Protein AF-A0A932WMZ3-F1 (afdb_monomer)

Secondary structure (DSSP, 8-state):
---------PPPPPP--S-----------GGG-B--HHHHT-EEESEEEEEE-SSEEEEEEEE-SSSSEEEEEEEEEETTTHHHHHHHHHHHHHHHHHHH-SPPPPPPP---TTSPPPPPPPHHHHHHTEE--GGGTT-EE-SEEEEEE-SSEEEEEEEE--SS--EEEEEEEEEGGGHHHHHHHHHHHHHHHHHHHHHHHHTPPPPPP---S-S------PPPPPP-

Radius of gyration: 30.98 Å; Cα contacts (8 Å, |Δi|>4): 300; chains: 1; bounding box: 92×54×105 Å

Foldseek 3Di:
DDDDDDDDDDPDDDDPDDDDPDDDDDDADPVFADEDPVQVVFEEAAAWDWDDDPFWIWIFGWDDPDPLIERPAIEIEGLVQLVVVLVQLVVQQVVLCVPQNHQAADDDPDDPPPDDDDDDDDVVVVCVSYDYDPVCPVGFYAHDWDWDDDNFWIWIQGWDQDPPHIHRRGIYIYTRNHSVVNSVNSVVVSVVVVVVVVVVVVPDDPDPDPDDPPPDDPDDDDDDDDDD

pLDDT: mean 82.06, std 17.98, range [38.34, 98.5]

Solvent-accessible surface area (backbone atoms only — not comparable to full-atom values): 14254 Å² total; per-residue (Å²): 137,90,82,90,80,83,90,80,80,80,83,79,74,82,79,90,84,77,81,88,78,86,83,79,91,81,89,79,61,76,91,69,37,44,67,46,78,89,35,65,78,44,41,72,27,58,48,60,50,78,46,82,58,96,63,35,30,41,39,36,26,25,33,67,92,52,87,74,24,29,52,68,45,36,36,36,29,44,58,85,39,50,63,56,49,53,52,54,50,51,55,49,50,52,53,45,29,75,77,73,41,73,69,56,70,70,75,74,79,76,69,65,89,87,61,77,84,74,76,81,76,58,68,67,66,57,48,76,58,39,48,69,55,77,92,44,73,84,40,36,59,27,71,45,72,48,78,50,71,61,91,62,31,35,38,39,38,29,22,30,79,42,89,98,60,29,30,39,56,41,32,40,35,34,38,30,50,36,51,64,59,43,48,54,50,50,52,52,54,52,52,56,50,53,54,51,52,53,55,61,63,71,66,60,74,84,75,78,74,82,78,74,89,83,82,79,86,86,79,89,78,84,89,79,84,82,84,134

Sequence (228 aa):
MNDEAPADSVPGSPRPGGGNTFHQEVQHSPATARVPDPVGRGVFSTHAIVMQGAHEFLIDFIQSLAPPRRVVSRIVLPNTVVPLFVGALEDNLRKYAQVYGPPPRLAPQQQVSGAPPAPPPPIAEVYEQLKLPDDMLGGNYANTVVISHSQAEFCFDFICNFYPRSVVTSRVYLAAPHVSEVFDSLQRCLEQYRQKLIQSRSALPPQPEPQNPHADENHNGPAVPGPE

Mean predicted aligned error: 12.96 Å

Nearest PDB structures (foldseek):
  1hjr-assembly2_D  TM=4.436E-01  e=2.815E-01  Escherichia coli
  6ey7-assembly3_C  TM=4.527E-01  e=3.545E+00  Human herpesvirus 5 strain AD169
  3t1o-assembly2_B  TM=3.306E-01  e=2.301E+00  Thermus thermophilus HB8

Structure (mmCIF, N/CA/C/O backbone):
data_AF-A0A932WMZ3-F1
#
_entry.id   AF-A0A932WMZ3-F1
#
loop_
_atom_site.group_PDB
_atom_site.id
_atom_site.type_symbol
_atom_site.label_atom_id
_atom_site.label_alt_id
_atom_site.label_comp_id
_atom_site.label_asym_id
_atom_site.label_entity_id
_atom_site.label_seq_id
_atom_site.pdbx_PDB_ins_code
_atom_site.Cartn_x
_atom_site.Cartn_y
_atom_site.Cartn_z
_atom_site.occupancy
_atom_site.B_iso_or_equiv
_atom_site.auth_seq_id
_atom_site.auth_comp_id
_atom_site.auth_asym_id
_atom_site.auth_atom_id
_atom_site.pdbx_PDB_model_num
ATOM 1 N N . MET A 1 1 ? 55.020 -0.551 -70.980 1.00 40.66 1 MET A N 1
ATOM 2 C CA . MET A 1 1 ? 55.248 0.524 -69.997 1.00 40.66 1 MET A CA 1
ATOM 3 C C . MET A 1 1 ? 53.962 0.714 -69.222 1.00 40.66 1 MET A C 1
ATOM 5 O O . MET A 1 1 ? 52.906 0.725 -69.842 1.00 40.66 1 MET A O 1
ATOM 9 N N . ASN A 1 2 ? 54.103 0.731 -67.902 1.00 38.34 2 ASN A N 1
ATOM 10 C CA . ASN A 1 2 ? 53.068 0.692 -66.873 1.00 38.34 2 ASN A CA 1
ATOM 11 C C . ASN A 1 2 ? 52.369 2.043 -66.671 1.00 38.34 2 ASN A C 1
ATOM 13 O O . ASN A 1 2 ? 52.908 3.061 -67.097 1.00 38.34 2 ASN A O 1
ATOM 17 N N . ASP A 1 3 ? 51.203 1.984 -66.017 1.00 41.16 3 ASP A N 1
ATOM 18 C CA . ASP A 1 3 ? 50.769 2.748 -64.821 1.00 41.16 3 ASP A CA 1
ATOM 19 C C . ASP A 1 3 ? 49.235 2.867 -64.884 1.00 41.16 3 ASP A C 1
ATOM 21 O O . ASP A 1 3 ? 48.686 3.583 -65.715 1.00 41.16 3 ASP A O 1
ATOM 25 N N . GLU A 1 4 ? 48.462 1.958 -64.282 1.00 43.69 4 GLU A N 1
ATOM 26 C CA . GLU A 1 4 ? 48.140 1.822 -62.847 1.00 43.69 4 GLU A CA 1
ATOM 27 C C . GLU A 1 4 ? 47.567 3.109 -62.222 1.00 43.69 4 GLU A C 1
ATOM 29 O O . GLU A 1 4 ? 48.267 4.081 -61.961 1.00 43.69 4 GLU A O 1
ATOM 34 N N . ALA A 1 5 ? 46.253 3.086 -61.982 1.00 46.38 5 ALA A N 1
ATOM 35 C CA . ALA A 1 5 ? 45.495 4.051 -61.190 1.00 46.38 5 ALA A CA 1
ATOM 36 C C . ALA A 1 5 ? 44.503 3.266 -60.302 1.00 46.38 5 ALA A C 1
ATOM 38 O O . ALA A 1 5 ? 44.124 2.146 -60.655 1.00 46.38 5 ALA A O 1
ATOM 39 N N . PRO A 1 6 ? 44.135 3.799 -59.127 1.00 46.53 6 PRO A N 1
ATOM 40 C CA . PRO A 1 6 ? 44.298 3.085 -57.866 1.00 46.53 6 PRO A CA 1
ATOM 41 C C . PRO A 1 6 ? 43.116 2.193 -57.485 1.00 46.53 6 PRO A C 1
ATOM 43 O O . PRO A 1 6 ? 41.960 2.447 -57.821 1.00 46.53 6 PRO A O 1
ATOM 46 N N . ALA A 1 7 ? 43.437 1.163 -56.704 1.00 49.50 7 ALA A N 1
ATOM 47 C CA . ALA A 1 7 ? 42.488 0.445 -55.874 1.00 49.50 7 ALA A CA 1
ATOM 48 C C . ALA A 1 7 ? 41.932 1.378 -54.792 1.00 49.50 7 ALA A C 1
ATOM 50 O O . ALA A 1 7 ? 42.719 1.978 -54.072 1.00 49.50 7 ALA A O 1
ATOM 51 N N . ASP A 1 8 ? 40.606 1.435 -54.628 1.00 43.00 8 ASP A N 1
ATOM 52 C CA . ASP A 1 8 ? 40.028 1.777 -53.331 1.00 43.00 8 ASP A CA 1
ATOM 53 C C . ASP A 1 8 ? 38.606 1.232 -53.127 1.00 43.00 8 ASP A C 1
ATOM 55 O O . ASP A 1 8 ? 37.650 1.553 -53.830 1.00 43.00 8 ASP A O 1
ATOM 59 N N . SER A 1 9 ? 38.498 0.441 -52.058 1.00 40.56 9 SER A N 1
ATOM 60 C CA . SER A 1 9 ? 37.312 0.133 -51.250 1.00 40.56 9 SER A CA 1
ATOM 61 C C . SER A 1 9 ? 36.132 -0.621 -51.889 1.00 40.56 9 SER A C 1
ATOM 63 O O . SER A 1 9 ? 35.139 -0.066 -52.350 1.00 40.56 9 SER A O 1
ATOM 65 N N . VAL A 1 10 ? 36.181 -1.948 -51.751 1.00 51.72 10 VAL A N 1
ATOM 66 C CA . VAL A 1 10 ? 34.989 -2.809 -51.699 1.00 51.72 10 VAL A CA 1
ATOM 67 C C . VAL A 1 10 ? 34.101 -2.346 -50.527 1.00 51.72 10 VAL A C 1
ATOM 69 O O . VAL A 1 10 ? 34.620 -2.218 -49.413 1.00 51.72 10 VAL A O 1
ATOM 72 N N . PRO A 1 11 ? 32.785 -2.118 -50.710 1.00 43.81 11 PRO A N 1
ATOM 73 C CA . PRO A 1 11 ? 31.892 -1.822 -49.597 1.00 43.81 11 PRO A CA 1
ATOM 74 C C . PRO A 1 11 ? 31.842 -3.047 -48.682 1.00 43.81 11 PRO A C 1
ATOM 76 O O . PRO A 1 11 ? 31.476 -4.144 -49.104 1.00 43.81 11 PRO A O 1
ATOM 79 N N . GLY A 1 12 ? 32.282 -2.861 -47.438 1.00 40.81 12 GLY A N 1
ATOM 80 C CA . GLY A 1 12 ? 32.417 -3.926 -46.456 1.00 40.81 12 GLY A CA 1
ATOM 81 C C . GLY A 1 12 ? 31.122 -4.715 -46.288 1.00 40.81 12 GLY A C 1
ATOM 82 O O . GLY A 1 12 ? 30.101 -4.183 -45.856 1.00 40.81 12 GLY A O 1
ATOM 83 N N . SER A 1 13 ? 31.185 -6.005 -46.601 1.00 48.91 13 SER A N 1
ATOM 84 C CA . SER A 1 13 ? 30.168 -6.981 -46.230 1.00 48.91 13 SER A CA 1
ATOM 85 C C . SER A 1 13 ? 29.954 -6.946 -44.708 1.00 48.91 13 SER A C 1
ATOM 87 O O . SER A 1 13 ? 30.941 -6.981 -43.962 1.00 48.91 13 SER A O 1
ATOM 89 N N . PRO A 1 14 ? 28.707 -6.905 -44.206 1.00 46.19 14 PRO A N 1
ATOM 90 C CA . PRO A 1 14 ? 28.455 -6.972 -42.774 1.00 46.19 14 PRO A CA 1
ATOM 91 C C . PRO A 1 14 ? 28.916 -8.334 -42.243 1.00 46.19 14 PRO A C 1
ATOM 93 O O . PRO A 1 14 ? 28.521 -9.386 -42.746 1.00 46.19 14 PRO A O 1
ATOM 96 N N . ARG A 1 15 ? 29.791 -8.313 -41.232 1.00 52.16 15 ARG A N 1
ATOM 97 C CA . ARG A 1 15 ? 30.255 -9.522 -40.541 1.00 52.16 15 ARG A CA 1
ATOM 98 C C . ARG A 1 15 ? 29.068 -10.171 -39.808 1.00 52.16 15 ARG A C 1
ATOM 100 O O . ARG A 1 15 ? 28.430 -9.486 -39.010 1.00 52.16 15 ARG A O 1
ATOM 107 N N . PRO A 1 16 ? 28.777 -11.467 -40.007 1.00 53.34 16 PRO A N 1
ATOM 108 C CA . PRO A 1 16 ? 27.768 -12.164 -39.223 1.00 53.34 16 PRO A CA 1
ATOM 109 C C . PRO A 1 16 ? 28.408 -12.671 -37.923 1.00 53.34 16 PRO A C 1
ATOM 111 O O . PRO A 1 16 ? 29.209 -13.602 -37.944 1.00 53.34 16 PRO A O 1
ATOM 114 N N . GLY A 1 17 ? 28.085 -12.049 -36.785 1.00 48.41 17 GLY A N 1
ATOM 115 C CA . GLY A 1 17 ? 28.505 -12.553 -35.473 1.00 48.41 17 GLY A CA 1
ATOM 116 C C . GLY A 1 17 ? 28.405 -11.532 -34.340 1.00 48.41 17 GLY A C 1
ATOM 117 O O . GLY A 1 17 ? 29.327 -10.754 -34.129 1.00 48.41 17 GLY A O 1
ATOM 118 N N . GLY A 1 18 ? 27.303 -11.581 -33.588 1.00 45.72 18 GLY A N 1
ATOM 119 C CA . GLY A 1 18 ? 27.112 -10.857 -32.326 1.00 45.72 18 GLY A CA 1
ATOM 120 C C . GLY A 1 18 ? 25.638 -10.523 -32.115 1.00 45.72 18 GLY A C 1
ATOM 121 O O . GLY A 1 18 ? 25.150 -9.575 -32.711 1.00 45.72 18 GLY A O 1
ATOM 122 N N . GLY A 1 19 ? 24.918 -11.356 -31.357 1.00 49.78 19 GLY A N 1
ATOM 123 C CA . GLY A 1 19 ? 23.453 -11.375 -31.282 1.00 49.78 19 GLY A CA 1
ATOM 124 C C . GLY A 1 19 ? 22.786 -10.014 -31.067 1.00 49.78 19 GLY A C 1
ATOM 125 O O . GLY A 1 19 ? 23.259 -9.180 -30.300 1.00 49.78 19 GLY A O 1
ATOM 126 N N . ASN A 1 20 ? 21.652 -9.818 -31.740 1.00 57.56 20 ASN A N 1
ATOM 127 C CA . ASN A 1 20 ? 20.831 -8.619 -31.619 1.00 57.56 20 ASN A CA 1
ATOM 128 C C . ASN A 1 20 ? 20.221 -8.551 -30.210 1.00 57.56 20 ASN A C 1
ATOM 130 O O . ASN A 1 20 ? 19.139 -9.082 -29.963 1.00 57.56 20 ASN A O 1
ATOM 134 N N . THR A 1 21 ? 20.913 -7.913 -29.270 1.00 58.78 21 THR A N 1
ATOM 135 C CA . THR A 1 21 ? 20.315 -7.510 -27.995 1.00 58.78 21 THR A CA 1
ATOM 136 C C . THR A 1 21 ? 19.365 -6.347 -28.275 1.00 58.78 21 THR A C 1
ATOM 138 O O . THR A 1 21 ? 19.798 -5.258 -28.647 1.00 58.78 21 THR A O 1
ATOM 141 N N . PHE A 1 22 ? 18.060 -6.578 -28.136 1.00 69.75 22 PHE A N 1
ATOM 142 C CA . PHE A 1 22 ? 17.036 -5.551 -28.321 1.00 69.75 22 PHE A CA 1
ATOM 143 C C . PHE A 1 22 ? 16.863 -4.757 -27.021 1.00 69.75 22 PHE A C 1
ATOM 145 O O . PHE A 1 22 ? 16.482 -5.321 -25.998 1.00 69.75 22 PHE A O 1
ATOM 152 N N . HIS A 1 23 ? 17.138 -3.452 -27.056 1.00 67.88 23 HIS A N 1
ATOM 153 C CA . HIS A 1 23 ? 16.896 -2.532 -25.943 1.00 67.88 23 HIS A CA 1
ATOM 154 C C . HIS A 1 23 ? 15.917 -1.442 -26.395 1.00 67.88 23 HIS A C 1
ATOM 156 O O . HIS A 1 23 ? 16.237 -0.652 -27.282 1.00 67.88 23 HIS A O 1
ATOM 162 N N . GLN A 1 24 ? 14.724 -1.406 -25.799 1.00 74.00 24 GLN A N 1
ATOM 163 C CA . GLN A 1 24 ? 13.704 -0.390 -26.057 1.00 74.00 24 GLN A CA 1
ATOM 164 C C . GLN A 1 24 ? 13.051 0.024 -24.739 1.00 74.00 24 GLN A C 1
ATOM 166 O O . GLN A 1 24 ? 12.599 -0.824 -23.971 1.00 74.00 24 GLN A O 1
ATOM 171 N N . GLU A 1 25 ? 12.980 1.329 -24.491 1.00 69.62 25 GLU A N 1
ATOM 172 C CA . GLU A 1 25 ? 12.246 1.877 -23.355 1.00 69.62 25 GLU A CA 1
ATOM 173 C C . GLU A 1 25 ? 10.750 1.917 -23.688 1.00 69.62 25 GLU A C 1
ATOM 175 O O . GLU A 1 25 ? 10.346 2.476 -24.711 1.00 69.62 25 GLU A O 1
ATOM 180 N N . VAL A 1 26 ? 9.922 1.299 -22.842 1.00 71.31 26 VAL A N 1
ATOM 181 C CA . VAL A 1 26 ? 8.467 1.277 -23.020 1.00 71.31 26 VAL A C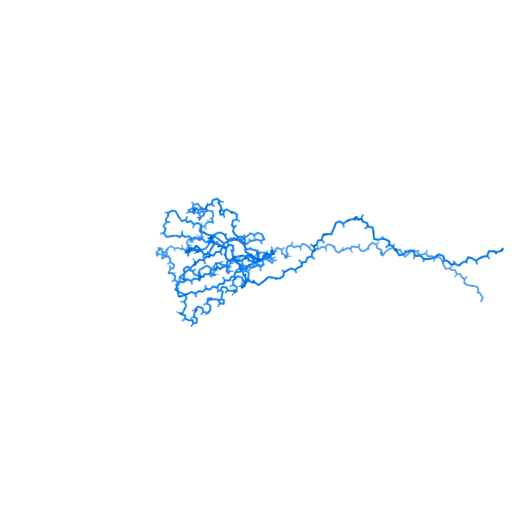A 1
ATOM 182 C C . VAL A 1 26 ? 7.797 2.019 -21.873 1.00 71.31 26 VAL A C 1
ATOM 184 O O . VAL A 1 26 ? 8.008 1.700 -20.705 1.00 71.31 26 VAL A O 1
ATOM 187 N N . GLN A 1 27 ? 6.953 2.992 -22.216 1.00 71.00 27 GLN A N 1
ATOM 188 C CA . GLN A 1 27 ? 6.127 3.722 -21.258 1.00 71.00 27 GLN A CA 1
ATOM 189 C C . GLN A 1 27 ? 4.715 3.127 -21.213 1.00 71.00 27 GLN A C 1
ATOM 191 O O . GLN A 1 27 ? 4.082 2.916 -22.249 1.00 71.00 27 GLN A O 1
ATOM 196 N N . HIS A 1 28 ? 4.202 2.885 -20.005 1.00 69.94 28 HIS A N 1
ATOM 197 C CA . HIS A 1 28 ? 2.847 2.385 -19.777 1.00 69.94 28 HIS A CA 1
ATOM 198 C C . HIS A 1 28 ? 2.036 3.356 -18.916 1.00 69.94 28 HIS A C 1
ATOM 200 O O . HIS A 1 28 ? 2.564 3.980 -17.997 1.00 69.94 28 HIS A O 1
ATOM 206 N N . SER A 1 29 ? 0.734 3.454 -19.197 1.00 77.00 29 SER A N 1
ATOM 207 C CA . SER A 1 29 ? -0.205 4.212 -18.369 1.00 77.00 29 SER A CA 1
ATOM 208 C C . SER A 1 29 ? -0.839 3.302 -17.313 1.00 77.00 29 SER A C 1
ATOM 210 O O . SER A 1 29 ? -1.368 2.248 -17.667 1.00 77.00 29 SER A O 1
ATOM 212 N N . PRO A 1 30 ? -0.876 3.696 -16.030 1.00 74.50 30 PRO A N 1
ATOM 213 C CA . PRO A 1 30 ? -1.539 2.907 -14.992 1.00 74.50 30 PRO A CA 1
ATOM 214 C C . PRO A 1 30 ? -3.059 2.808 -15.196 1.00 74.50 30 PRO A C 1
ATOM 216 O O . PRO A 1 30 ? -3.665 1.834 -14.763 1.00 74.50 30 PRO A O 1
ATOM 219 N N . ALA A 1 31 ? -3.681 3.761 -15.902 1.00 76.75 31 ALA A N 1
ATOM 220 C CA . ALA A 1 31 ? -5.119 3.738 -16.190 1.00 76.75 31 ALA A CA 1
ATOM 221 C C . ALA A 1 31 ? -5.542 2.568 -17.099 1.00 76.75 31 ALA A C 1
ATOM 223 O O . ALA A 1 31 ? -6.721 2.230 -17.162 1.00 76.75 31 ALA A O 1
ATOM 224 N N . THR A 1 32 ? -4.594 1.946 -17.806 1.00 80.56 32 THR A N 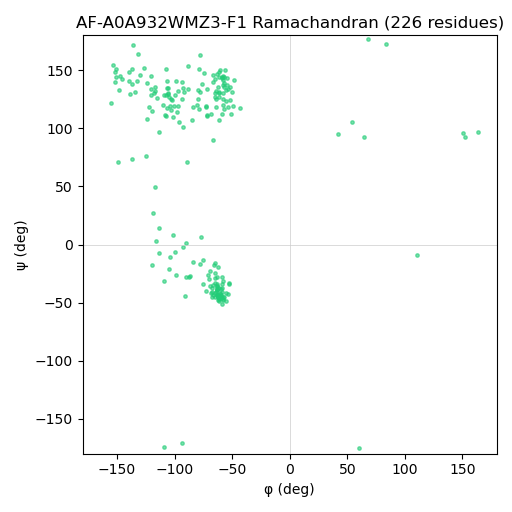1
ATOM 225 C CA . THR A 1 32 ? -4.845 0.792 -18.681 1.00 80.56 32 THR A CA 1
ATOM 226 C C . THR A 1 32 ? -4.452 -0.537 -18.036 1.00 80.56 32 THR A C 1
ATOM 228 O O . THR A 1 32 ? -4.470 -1.575 -18.707 1.00 80.56 32 THR A O 1
ATOM 231 N N . ALA A 1 33 ? -4.099 -0.529 -16.744 1.00 90.06 33 ALA A N 1
ATOM 232 C CA . ALA A 1 33 ? -3.693 -1.730 -16.034 1.00 90.06 33 ALA A CA 1
ATOM 233 C C . ALA A 1 33 ? -4.821 -2.769 -16.013 1.00 90.06 33 ALA A C 1
ATOM 235 O O . ALA A 1 33 ? -5.968 -2.484 -15.662 1.00 90.06 33 ALA A O 1
ATOM 236 N N . ARG A 1 34 ? -4.489 -4.008 -16.380 1.00 93.69 34 ARG A N 1
ATOM 237 C CA . ARG A 1 34 ? -5.432 -5.123 -16.295 1.00 93.69 34 ARG A CA 1
ATOM 238 C C . ARG A 1 34 ? -5.554 -5.571 -14.843 1.00 93.69 34 ARG A C 1
ATOM 240 O O . ARG A 1 34 ? -4.547 -5.743 -14.164 1.00 93.69 34 ARG A O 1
ATOM 247 N N . VAL A 1 35 ? -6.776 -5.854 -14.407 1.00 96.00 35 VAL A N 1
ATOM 248 C CA . VAL A 1 35 ? -7.044 -6.475 -13.106 1.00 96.00 35 VAL A CA 1
ATOM 249 C C . VAL A 1 35 ? -7.239 -7.981 -13.312 1.00 96.00 35 VAL A C 1
ATOM 251 O O . VAL A 1 35 ? -8.182 -8.365 -14.005 1.00 96.00 35 VAL A O 1
ATOM 254 N N . PRO A 1 36 ? -6.355 -8.852 -12.793 1.00 95.06 36 PRO A N 1
ATOM 255 C CA . PRO A 1 36 ? -6.574 -10.296 -12.819 1.00 95.06 36 PRO A CA 1
ATOM 256 C C . PRO A 1 36 ? -7.764 -10.700 -11.940 1.00 95.06 36 PRO A C 1
ATOM 258 O O . PRO A 1 36 ? -7.947 -10.134 -10.864 1.00 95.06 36 PRO A O 1
ATOM 261 N N . ASP A 1 37 ? -8.517 -11.726 -12.343 1.00 94.12 37 ASP A N 1
ATOM 262 C CA . ASP A 1 37 ? -9.711 -12.184 -11.614 1.00 94.12 37 ASP A CA 1
ATOM 263 C C . ASP A 1 37 ? -9.456 -12.484 -10.121 1.00 94.12 37 ASP A C 1
ATOM 265 O O . ASP A 1 37 ? -10.257 -12.032 -9.298 1.00 94.12 37 ASP A O 1
ATOM 269 N N . PRO A 1 38 ? -8.344 -13.147 -9.718 1.00 92.25 38 PRO A N 1
ATOM 270 C CA . PRO A 1 38 ? -8.059 -13.387 -8.299 1.00 92.25 38 PRO A CA 1
ATOM 271 C C . PRO A 1 38 ? -7.817 -12.101 -7.498 1.00 92.25 38 PRO A C 1
ATOM 273 O O . PRO A 1 38 ? -8.106 -12.054 -6.307 1.00 92.25 38 PRO A O 1
ATOM 276 N N . VAL A 1 39 ? -7.308 -11.054 -8.152 1.00 94.88 39 VAL A N 1
ATOM 277 C CA . VAL A 1 39 ? -6.999 -9.756 -7.532 1.00 94.88 39 VAL A CA 1
ATOM 278 C C . VAL A 1 39 ? -8.228 -8.848 -7.515 1.00 94.88 39 VAL A C 1
ATOM 280 O O . VAL A 1 39 ? -8.358 -8.006 -6.632 1.00 94.88 39 VAL A O 1
ATOM 283 N N . GLY A 1 40 ? -9.164 -9.028 -8.453 1.00 93.19 40 GLY A N 1
ATOM 284 C CA . GLY A 1 40 ? -10.302 -8.128 -8.650 1.00 93.19 40 GLY A CA 1
ATOM 285 C C . GLY A 1 40 ? -11.199 -7.947 -7.428 1.00 93.19 40 GLY A C 1
ATOM 286 O O . GLY A 1 40 ? -11.729 -6.853 -7.232 1.00 93.19 40 GLY A O 1
ATOM 287 N N . ARG A 1 41 ? -11.323 -8.981 -6.584 1.00 95.31 41 ARG A N 1
ATOM 288 C CA . ARG A 1 41 ? -12.061 -8.904 -5.310 1.00 95.31 41 ARG A CA 1
ATOM 289 C C . ARG A 1 41 ? -11.358 -8.053 -4.252 1.00 95.31 41 ARG A C 1
ATOM 291 O O . ARG A 1 41 ? -12.033 -7.527 -3.376 1.00 95.31 41 ARG A O 1
ATOM 298 N N . GLY A 1 42 ? -10.036 -7.936 -4.335 1.00 96.38 42 GLY A N 1
ATOM 299 C CA . GLY A 1 42 ? -9.192 -7.313 -3.326 1.00 96.38 42 GLY A CA 1
ATOM 300 C C . GLY A 1 42 ? -9.267 -7.974 -1.950 1.00 96.38 42 GLY A C 1
ATOM 301 O O . GLY A 1 42 ? -9.911 -9.007 -1.749 1.00 96.38 42 GLY A O 1
ATOM 302 N N . VAL A 1 43 ? -8.578 -7.359 -0.995 1.00 96.44 43 VAL A N 1
ATOM 303 C CA . VAL A 1 43 ? -8.557 -7.765 0.415 1.00 96.44 43 VAL A CA 1
ATOM 304 C C . VAL A 1 43 ? -8.844 -6.573 1.319 1.00 96.44 43 VAL A C 1
ATOM 306 O O . VAL A 1 43 ? -8.433 -5.454 1.023 1.00 96.44 43 VAL A O 1
ATOM 309 N N . PHE A 1 44 ? -9.529 -6.811 2.436 1.00 96.06 44 PHE A N 1
ATOM 310 C CA . PHE A 1 44 ? -9.802 -5.783 3.441 1.00 96.06 44 PHE A CA 1
ATOM 311 C C . PHE A 1 44 ? -8.730 -5.772 4.525 1.00 96.06 44 PHE A C 1
ATOM 313 O O . PHE A 1 44 ? -8.380 -6.816 5.076 1.00 96.06 44 PHE A O 1
ATOM 320 N N . SER A 1 45 ? -8.271 -4.578 4.876 1.00 95.75 45 SER A N 1
ATOM 321 C CA . SER A 1 45 ? -7.282 -4.323 5.914 1.00 95.75 45 SER A CA 1
ATOM 322 C C . SER A 1 45 ? -7.794 -3.303 6.925 1.00 95.75 45 SER A C 1
ATOM 324 O O . SER A 1 45 ? -8.585 -2.413 6.603 1.00 95.75 45 SER A O 1
ATOM 326 N N . THR A 1 46 ? -7.305 -3.415 8.156 1.00 91.50 46 THR A N 1
ATOM 327 C CA . THR A 1 46 ? -7.527 -2.427 9.216 1.00 91.50 46 THR A CA 1
ATOM 328 C C . THR A 1 46 ? -6.255 -1.655 9.538 1.00 91.50 46 THR A C 1
ATOM 330 O O . THR A 1 46 ? -6.341 -0.486 9.864 1.00 91.50 46 THR A O 1
ATOM 333 N N . HIS A 1 47 ? -5.070 -2.250 9.409 1.00 90.06 47 HIS A N 1
ATOM 334 C CA . HIS A 1 47 ? -3.806 -1.574 9.731 1.00 90.06 47 HIS A CA 1
ATOM 335 C C . HIS A 1 47 ? -2.755 -1.838 8.652 1.00 90.06 47 HIS A C 1
ATOM 337 O O . HIS A 1 47 ? -2.959 -2.669 7.763 1.00 90.06 47 HIS A O 1
ATOM 343 N N . ALA A 1 48 ? -1.622 -1.146 8.735 1.00 94.12 48 ALA A N 1
ATOM 344 C CA . ALA A 1 48 ? -0.443 -1.468 7.948 1.00 94.12 48 ALA A CA 1
ATOM 345 C C . ALA A 1 48 ? 0.825 -1.328 8.797 1.00 94.12 48 ALA A C 1
ATOM 347 O O . ALA A 1 48 ? 0.943 -0.386 9.581 1.00 94.12 48 ALA A O 1
ATOM 348 N N . ILE A 1 49 ? 1.776 -2.242 8.619 1.00 93.38 49 ILE A N 1
ATOM 349 C CA . ILE A 1 49 ? 3.140 -2.120 9.139 1.00 93.38 49 ILE A CA 1
ATOM 350 C C . ILE A 1 49 ? 4.044 -1.730 7.978 1.00 93.38 49 ILE A C 1
ATOM 352 O O . ILE A 1 49 ? 4.082 -2.417 6.959 1.00 93.38 49 ILE A O 1
ATOM 356 N N . VAL A 1 50 ? 4.786 -0.638 8.144 1.00 93.75 50 VAL A N 1
ATOM 357 C CA . VAL A 1 50 ? 5.742 -0.148 7.148 1.00 93.75 50 VAL A CA 1
ATOM 358 C C . VAL A 1 50 ? 7.153 -0.470 7.614 1.00 93.75 50 VAL A C 1
ATOM 360 O O . VAL A 1 50 ? 7.549 -0.108 8.722 1.00 93.75 50 VAL A O 1
ATOM 363 N N . MET A 1 51 ? 7.924 -1.129 6.757 1.00 91.25 51 MET A N 1
ATOM 364 C CA . MET A 1 51 ? 9.320 -1.467 7.011 1.00 91.25 51 MET A CA 1
ATOM 365 C C . MET A 1 51 ? 10.196 -0.917 5.900 1.00 91.25 51 MET A C 1
ATOM 367 O O . MET A 1 51 ? 9.859 -0.995 4.721 1.00 91.25 51 MET A O 1
ATOM 371 N N . GLN A 1 52 ? 11.344 -0.381 6.292 1.00 90.31 52 GLN A N 1
ATOM 372 C CA . GLN A 1 52 ? 12.320 0.194 5.381 1.00 90.31 52 GLN A CA 1
ATOM 373 C C . GLN A 1 52 ? 13.494 -0.775 5.204 1.00 90.31 52 GLN A C 1
ATOM 375 O O . GLN A 1 52 ? 14.199 -1.071 6.171 1.00 90.31 52 GLN A O 1
ATOM 380 N N . GLY A 1 53 ? 13.723 -1.234 3.976 1.00 88.38 53 GLY A N 1
ATOM 381 C CA . GLY A 1 53 ? 14.926 -1.954 3.564 1.00 88.38 53 GLY A CA 1
ATOM 382 C C . GLY A 1 53 ? 15.991 -1.029 2.963 1.00 88.38 53 GLY A C 1
ATOM 383 O O . GLY A 1 53 ? 15.894 0.202 3.016 1.00 88.38 53 GLY A O 1
ATOM 384 N N . ALA A 1 54 ? 17.036 -1.628 2.384 1.00 88.00 54 ALA A N 1
ATOM 385 C CA . ALA A 1 54 ? 18.098 -0.890 1.694 1.00 88.00 54 ALA A CA 1
ATOM 386 C C . ALA A 1 54 ? 17.630 -0.320 0.344 1.00 88.00 54 ALA A C 1
ATOM 388 O O . ALA A 1 54 ? 17.947 0.822 0.015 1.00 88.00 54 ALA A O 1
ATOM 389 N N . HIS A 1 55 ? 16.838 -1.089 -0.408 1.00 92.00 55 HIS A N 1
ATOM 390 C CA . HIS A 1 55 ? 16.374 -0.742 -1.761 1.00 92.00 55 HIS A CA 1
ATOM 391 C C . HIS A 1 55 ? 14.850 -0.658 -1.890 1.00 92.00 55 HIS A C 1
ATOM 393 O O . HIS A 1 55 ? 14.336 -0.049 -2.833 1.00 92.00 55 HIS A O 1
ATOM 399 N N . GLU A 1 56 ? 14.136 -1.245 -0.936 1.00 95.56 56 GLU A N 1
ATOM 400 C CA . GLU A 1 56 ? 12.699 -1.467 -1.006 1.00 95.56 56 GLU A CA 1
ATOM 401 C C . GLU A 1 56 ? 12.051 -1.185 0.348 1.00 95.56 56 GLU A C 1
ATOM 403 O O . GLU A 1 56 ? 12.643 -1.416 1.405 1.00 95.56 56 GLU A O 1
ATOM 408 N N . PHE A 1 57 ? 10.811 -0.716 0.308 1.00 96.31 57 PHE A N 1
ATOM 409 C CA . PHE A 1 57 ? 9.910 -0.677 1.445 1.00 96.31 57 PHE A CA 1
ATOM 410 C C . PHE A 1 57 ? 8.961 -1.863 1.368 1.00 96.31 57 PHE A C 1
ATOM 412 O O . PHE A 1 57 ? 8.449 -2.198 0.298 1.00 96.31 57 PHE A O 1
ATOM 419 N N . LEU A 1 58 ? 8.687 -2.444 2.528 1.00 96.88 58 LEU A N 1
ATOM 420 C CA . LEU A 1 58 ? 7.644 -3.439 2.698 1.00 96.88 58 LEU A CA 1
ATOM 421 C C . LEU A 1 58 ? 6.463 -2.800 3.419 1.00 96.88 58 LEU A C 1
ATOM 423 O O . LEU A 1 58 ? 6.646 -2.088 4.410 1.00 96.88 58 LEU A O 1
ATOM 427 N N . ILE A 1 59 ? 5.260 -3.058 2.920 1.00 97.50 59 ILE A N 1
ATOM 428 C CA . ILE A 1 59 ? 4.013 -2.639 3.556 1.00 97.50 59 ILE A CA 1
ATOM 429 C C . ILE A 1 59 ? 3.151 -3.874 3.766 1.00 97.50 59 ILE A C 1
ATOM 431 O O . ILE A 1 59 ? 2.587 -4.418 2.815 1.00 97.50 59 ILE A O 1
ATOM 435 N N . ASP A 1 60 ? 3.032 -4.284 5.021 1.00 97.00 60 ASP A N 1
ATOM 436 C CA . ASP A 1 60 ? 2.203 -5.410 5.427 1.00 97.00 60 ASP A CA 1
ATOM 437 C C . ASP A 1 60 ? 0.856 -4.887 5.907 1.00 97.00 60 ASP A C 1
ATOM 439 O O . ASP A 1 60 ? 0.738 -4.324 6.994 1.00 97.00 60 ASP A O 1
ATOM 443 N N . PHE A 1 61 ? -0.171 -5.069 5.085 1.00 97.19 61 PHE A N 1
ATOM 444 C CA . PHE A 1 61 ? -1.556 -4.792 5.432 1.00 97.19 61 PHE A CA 1
ATOM 445 C C . PHE A 1 61 ? -2.110 -5.915 6.303 1.00 97.19 61 PHE A C 1
ATOM 447 O O . PHE A 1 61 ? -1.977 -7.096 5.973 1.00 97.19 61 PHE A O 1
ATOM 454 N N . ILE A 1 62 ? -2.738 -5.544 7.415 1.00 94.94 62 ILE A N 1
ATOM 455 C CA . ILE A 1 62 ? -3.153 -6.463 8.473 1.00 94.94 62 ILE A CA 1
ATOM 456 C C . ILE A 1 62 ? -4.658 -6.392 8.675 1.00 94.94 62 ILE A C 1
ATOM 458 O O . ILE A 1 62 ? -5.232 -5.317 8.860 1.00 94.94 62 ILE A O 1
ATOM 462 N N . GLN A 1 63 ? -5.278 -7.563 8.765 1.00 92.50 63 GLN A N 1
ATOM 463 C CA . GLN A 1 63 ? -6.644 -7.709 9.242 1.00 92.50 63 GLN A CA 1
ATOM 464 C C . GLN A 1 63 ? -6.631 -8.097 10.725 1.00 92.50 63 GLN A C 1
ATOM 466 O O . GLN A 1 63 ? -6.097 -9.140 11.112 1.00 92.50 63 GLN A O 1
ATOM 471 N N . SER A 1 64 ? -7.221 -7.239 11.562 1.00 84.75 64 SER A N 1
ATOM 472 C CA . SER A 1 64 ? -7.171 -7.357 13.029 1.00 84.75 64 SER A CA 1
ATOM 473 C C . SER A 1 64 ? -8.515 -7.664 13.702 1.00 84.75 64 SER A C 1
ATOM 475 O O . SER A 1 64 ? -8.627 -7.488 14.912 1.00 84.75 64 SER A O 1
ATOM 477 N N . LEU A 1 65 ? -9.536 -8.083 12.943 1.00 79.69 65 LEU A N 1
ATOM 478 C CA . LEU A 1 65 ? -10.897 -8.305 13.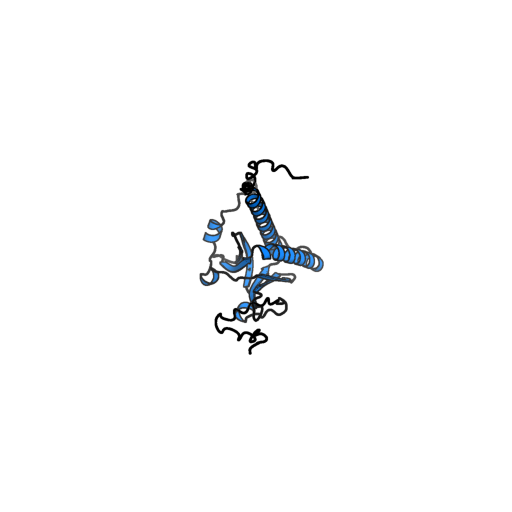461 1.00 79.69 65 LEU A CA 1
ATOM 479 C C . LEU A 1 65 ? -10.974 -9.421 14.516 1.00 79.69 65 LEU A C 1
ATOM 481 O O . LEU A 1 65 ? -11.749 -9.308 15.459 1.00 79.69 65 LEU A O 1
ATOM 485 N N . ALA A 1 66 ? -10.172 -10.479 14.371 1.00 77.56 66 ALA A N 1
ATOM 486 C CA . ALA A 1 66 ? -10.092 -11.574 15.332 1.00 77.56 66 ALA A CA 1
ATOM 487 C C . ALA A 1 66 ? -8.668 -12.158 15.376 1.00 77.56 66 ALA A C 1
ATOM 489 O O . ALA A 1 66 ? -8.008 -12.217 14.335 1.00 77.56 66 ALA A O 1
ATOM 490 N N . PRO A 1 67 ? -8.177 -12.602 16.548 1.00 79.25 67 PRO A N 1
ATOM 491 C CA . PRO A 1 67 ? -6.957 -13.397 16.631 1.00 79.25 67 PRO A CA 1
ATOM 492 C C . PRO A 1 67 ? -7.098 -14.760 15.914 1.00 79.25 67 PRO A C 1
ATOM 494 O O . PRO A 1 67 ? -8.174 -15.357 15.962 1.00 79.25 67 PRO A O 1
ATOM 497 N N . PRO A 1 68 ? -6.024 -15.295 15.301 1.00 82.19 68 PRO A N 1
ATOM 498 C CA . PRO A 1 68 ? -4.742 -14.632 15.095 1.00 82.19 68 PRO A CA 1
ATOM 499 C C . PRO A 1 68 ? -4.870 -13.536 14.032 1.00 82.19 68 PRO A C 1
ATOM 501 O O . PRO A 1 68 ? -5.427 -13.755 12.954 1.00 82.19 68 PRO A O 1
ATOM 504 N N . ARG A 1 69 ? -4.308 -12.362 14.335 1.00 90.25 69 ARG A N 1
ATOM 505 C CA . ARG A 1 69 ? -4.183 -11.272 13.364 1.00 90.25 69 ARG A CA 1
ATOM 506 C C . ARG A 1 69 ? -3.369 -11.780 12.176 1.00 90.25 69 ARG A C 1
ATOM 508 O O . ARG A 1 69 ? -2.451 -12.581 12.354 1.00 90.25 69 ARG A O 1
ATOM 515 N N . ARG A 1 70 ? -3.704 -11.347 10.965 1.00 92.94 70 ARG A N 1
ATOM 516 C CA . ARG A 1 70 ? -3.094 -11.887 9.745 1.00 92.94 70 ARG A CA 1
ATOM 517 C C . ARG A 1 70 ? -2.655 -10.778 8.805 1.00 92.94 70 ARG A C 1
ATOM 519 O O . ARG A 1 70 ? -3.396 -9.815 8.612 1.00 92.94 70 ARG A O 1
ATOM 526 N N . VAL A 1 71 ? -1.500 -10.972 8.173 1.00 95.56 71 VAL A N 1
ATOM 527 C CA . VAL A 1 71 ? -1.093 -10.191 7.000 1.00 95.56 71 VAL A CA 1
ATOM 528 C C 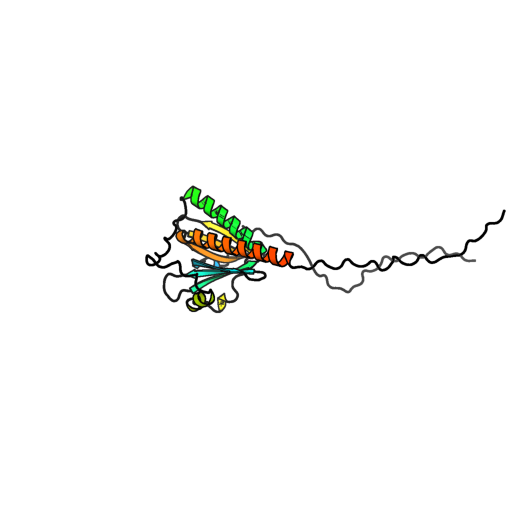. VAL A 1 71 ? -1.933 -10.639 5.803 1.00 95.56 71 VAL A C 1
ATOM 530 O O . VAL A 1 71 ? -1.919 -11.814 5.442 1.00 95.56 71 VAL A O 1
ATOM 533 N N . VAL A 1 72 ? -2.704 -9.717 5.226 1.00 96.06 72 VAL A N 1
ATOM 534 C CA . VAL A 1 72 ? -3.636 -9.976 4.109 1.00 96.06 72 VAL A CA 1
ATOM 535 C C . VAL A 1 72 ? -3.127 -9.461 2.768 1.00 96.06 72 VAL A C 1
ATOM 537 O O . VAL A 1 72 ? -3.540 -9.962 1.729 1.00 96.06 72 VAL A O 1
ATOM 540 N N . SER A 1 73 ? -2.189 -8.513 2.780 1.00 97.62 73 SER A N 1
ATOM 541 C CA . SER A 1 73 ? -1.380 -8.160 1.613 1.00 97.62 73 SER A CA 1
ATOM 542 C C . SER A 1 73 ? -0.001 -7.706 2.074 1.00 97.62 73 SER A C 1
ATOM 544 O O . SER A 1 73 ? 0.085 -6.869 2.967 1.00 97.62 73 SER A O 1
ATOM 546 N N . ARG A 1 74 ? 1.065 -8.205 1.449 1.00 97.69 74 ARG A N 1
ATOM 547 C CA . ARG A 1 74 ? 2.423 -7.665 1.601 1.00 97.69 74 ARG A CA 1
ATOM 548 C C . ARG A 1 74 ? 2.805 -6.989 0.299 1.00 97.69 74 ARG A C 1
ATOM 550 O O . ARG A 1 74 ? 2.814 -7.644 -0.737 1.00 97.69 74 ARG A O 1
ATOM 557 N N . ILE A 1 75 ? 3.104 -5.700 0.338 1.00 98.25 75 ILE A N 1
ATOM 558 C CA . ILE A 1 75 ? 3.513 -4.930 -0.839 1.00 98.25 75 ILE A CA 1
ATOM 559 C C . ILE A 1 75 ? 5.005 -4.642 -0.762 1.00 98.25 75 ILE A C 1
ATOM 561 O O . ILE A 1 75 ? 5.490 -4.208 0.280 1.00 98.25 75 ILE A O 1
ATOM 565 N N . VAL A 1 76 ? 5.705 -4.837 -1.877 1.00 98.31 76 VAL A N 1
ATOM 566 C CA . VAL A 1 76 ? 7.110 -4.455 -2.057 1.00 98.31 76 VAL A CA 1
ATOM 567 C C . VAL A 1 76 ? 7.162 -3.235 -2.972 1.00 98.31 76 VAL A C 1
ATOM 569 O O . VAL A 1 76 ? 6.739 -3.307 -4.128 1.00 98.31 76 VAL A O 1
ATOM 572 N N . LEU A 1 77 ? 7.659 -2.110 -2.458 1.00 97.94 77 LEU A N 1
ATOM 573 C CA . LEU A 1 77 ? 7.796 -0.856 -3.201 1.00 97.94 77 LEU A CA 1
ATOM 574 C C . LEU A 1 77 ? 9.270 -0.461 -3.317 1.00 97.94 77 LEU A C 1
ATOM 576 O O . LEU A 1 77 ? 9.947 -0.388 -2.294 1.00 97.94 77 LEU A O 1
ATOM 580 N N . PRO A 1 78 ? 9.778 -0.096 -4.504 1.00 97.25 78 PRO A N 1
ATOM 581 C CA . PRO A 1 78 ? 11.085 0.542 -4.613 1.00 97.25 78 PRO A CA 1
ATOM 582 C C . PRO A 1 78 ? 11.149 1.834 -3.793 1.00 97.25 78 PRO A C 1
ATOM 584 O O . PRO A 1 78 ? 10.187 2.607 -3.771 1.00 97.25 78 PRO A O 1
ATOM 587 N N . ASN A 1 79 ? 12.308 2.137 -3.202 1.00 95.31 79 ASN A N 1
ATOM 588 C CA . ASN A 1 79 ? 12.511 3.375 -2.434 1.00 95.31 79 ASN A CA 1
ATOM 589 C C . ASN A 1 79 ? 12.126 4.647 -3.211 1.00 95.31 79 ASN A C 1
ATOM 591 O O . ASN A 1 79 ? 11.643 5.615 -2.629 1.00 95.31 79 ASN A O 1
ATOM 595 N N . THR A 1 80 ? 12.326 4.646 -4.531 1.00 95.06 80 THR A N 1
ATOM 596 C CA . THR A 1 80 ? 11.990 5.766 -5.424 1.00 95.06 80 THR A CA 1
ATOM 597 C C . THR A 1 80 ? 10.485 5.985 -5.583 1.00 95.06 80 THR A C 1
ATOM 599 O O . THR A 1 80 ? 10.063 7.093 -5.903 1.00 95.06 80 THR A O 1
ATOM 602 N N . VAL A 1 81 ? 9.667 4.962 -5.329 1.00 96.31 81 VAL A N 1
ATOM 603 C CA . VAL A 1 81 ? 8.207 4.993 -5.499 1.00 96.31 81 VAL A CA 1
ATOM 604 C C . VAL A 1 81 ? 7.506 5.461 -4.224 1.00 96.31 81 VAL A C 1
ATOM 606 O O . VAL A 1 81 ? 6.448 6.082 -4.293 1.00 96.31 81 VAL A O 1
ATOM 609 N N . VAL A 1 82 ? 8.101 5.235 -3.051 1.00 96.62 82 VAL A N 1
ATOM 610 C CA . VAL A 1 82 ? 7.496 5.582 -1.752 1.00 96.62 82 VAL A CA 1
ATOM 611 C C . VAL A 1 82 ? 7.134 7.070 -1.624 1.00 96.62 82 VAL A C 1
ATOM 613 O O . VAL A 1 82 ? 6.009 7.348 -1.210 1.00 96.62 82 VAL A O 1
ATOM 616 N N . PRO A 1 83 ? 7.981 8.047 -2.017 1.00 96.75 83 PRO A N 1
ATOM 617 C CA . PRO A 1 83 ? 7.589 9.458 -2.000 1.00 96.75 83 PRO A CA 1
ATOM 618 C C . PRO A 1 83 ? 6.361 9.756 -2.866 1.00 96.75 83 PRO A C 1
ATOM 620 O O . PRO A 1 83 ? 5.519 10.560 -2.473 1.00 96.75 83 PRO A O 1
ATOM 623 N N . LEU A 1 84 ? 6.248 9.095 -4.024 1.00 96.44 84 LEU A N 1
ATOM 624 C CA . LEU A 1 84 ? 5.111 9.253 -4.932 1.00 96.44 84 LEU A CA 1
ATOM 625 C C . LEU A 1 84 ? 3.838 8.687 -4.306 1.00 96.44 84 LEU A C 1
ATOM 627 O O . LEU A 1 84 ? 2.785 9.315 -4.384 1.00 96.44 84 LEU A O 1
ATOM 631 N N . PHE A 1 85 ? 3.941 7.534 -3.640 1.00 97.38 85 PHE A N 1
ATOM 632 C CA . PHE A 1 85 ? 2.820 6.963 -2.904 1.00 97.38 85 PHE A CA 1
ATOM 633 C C . PHE A 1 85 ? 2.358 7.890 -1.773 1.00 97.38 85 PHE A C 1
ATOM 635 O O . PHE A 1 85 ? 1.168 8.189 -1.685 1.00 97.38 85 PHE A O 1
ATOM 642 N N . VAL A 1 86 ? 3.281 8.390 -0.946 1.00 98.00 86 VAL A N 1
ATOM 643 C CA . VAL A 1 86 ? 2.948 9.308 0.155 1.00 98.00 86 VAL A CA 1
ATOM 644 C C . VAL A 1 86 ? 2.247 10.561 -0.371 1.00 98.00 86 VAL A C 1
ATOM 646 O O . VAL A 1 86 ? 1.185 10.906 0.141 1.00 98.00 86 VAL A O 1
ATOM 649 N N . GLY A 1 87 ? 2.772 11.186 -1.430 1.00 98.12 87 GLY A N 1
ATOM 650 C CA . GLY A 1 87 ? 2.136 12.356 -2.047 1.00 98.12 87 GLY A CA 1
ATOM 651 C C . GLY A 1 87 ? 0.749 12.049 -2.621 1.00 98.12 87 GLY A C 1
ATOM 652 O O . GLY A 1 87 ? -0.204 12.787 -2.381 1.00 98.12 87 GLY A O 1
ATOM 653 N N . ALA A 1 88 ? 0.592 10.914 -3.309 1.00 97.62 88 ALA A N 1
ATOM 654 C CA . ALA A 1 88 ? -0.706 10.494 -3.833 1.00 97.62 88 ALA A CA 1
ATOM 655 C C . ALA A 1 88 ? -1.732 10.239 -2.715 1.00 97.62 88 ALA A C 1
ATOM 657 O O . ALA A 1 88 ? -2.910 10.573 -2.873 1.00 97.62 88 ALA A O 1
ATOM 658 N N . LEU A 1 89 ? -1.308 9.650 -1.593 1.00 98.12 89 LEU A N 1
ATOM 659 C CA . LEU A 1 89 ? -2.169 9.418 -0.435 1.00 98.12 89 LEU A CA 1
ATOM 660 C C . LEU A 1 89 ? -2.551 10.736 0.247 1.00 98.12 89 LEU A C 1
ATOM 662 O O . LEU A 1 89 ? -3.724 10.924 0.562 1.00 98.12 89 LEU A O 1
ATOM 666 N N . GLU A 1 90 ? -1.612 11.670 0.400 1.00 98.25 90 GLU A N 1
ATOM 667 C CA . GLU A 1 90 ? -1.877 13.013 0.931 1.00 98.25 90 GLU A CA 1
ATOM 668 C C . GLU A 1 90 ? -2.934 13.755 0.098 1.00 98.25 90 GLU A C 1
ATOM 670 O O . GLU A 1 90 ? -3.919 14.272 0.634 1.00 98.25 90 GLU A O 1
ATOM 675 N N . ASP A 1 91 ? -2.783 13.754 -1.227 1.00 98.31 91 ASP A N 1
ATOM 676 C CA . ASP A 1 91 ? -3.741 14.392 -2.129 1.00 98.31 91 ASP A CA 1
ATOM 677 C C . ASP A 1 91 ? -5.123 13.734 -2.063 1.00 98.31 91 ASP A C 1
ATOM 679 O O . ASP A 1 91 ? -6.149 14.420 -2.107 1.00 98.31 91 ASP A O 1
ATOM 683 N N . ASN A 1 92 ? -5.175 12.406 -1.938 1.00 98.19 92 ASN A N 1
ATOM 684 C CA . ASN A 1 92 ? -6.435 11.684 -1.774 1.00 98.19 92 ASN A CA 1
ATOM 685 C C . ASN A 1 92 ? -7.089 11.953 -0.417 1.00 98.19 92 ASN A C 1
ATOM 687 O O . ASN A 1 92 ? -8.310 12.078 -0.364 1.00 98.19 92 ASN A O 1
ATOM 691 N N . LEU A 1 93 ? -6.309 12.117 0.652 1.00 97.94 93 LEU A N 1
ATOM 692 C CA . LEU A 1 93 ? -6.821 12.528 1.959 1.00 97.94 93 LEU A CA 1
ATOM 693 C C . LEU A 1 93 ? -7.409 13.935 1.919 1.00 97.94 93 LEU A C 1
ATOM 695 O O . LEU A 1 93 ? -8.482 14.168 2.477 1.00 97.94 93 LEU A O 1
ATOM 699 N N . ARG A 1 94 ? -6.754 14.864 1.215 1.00 98.06 94 ARG A N 1
ATOM 700 C CA . ARG A 1 94 ? -7.275 16.221 1.009 1.00 98.06 94 ARG A CA 1
ATOM 701 C C . ARG A 1 94 ? -8.607 16.194 0.257 1.00 98.06 94 ARG A C 1
ATOM 703 O O . ARG A 1 94 ? -9.555 16.848 0.686 1.00 98.06 94 ARG A O 1
ATOM 710 N N . LYS A 1 95 ? -8.694 15.420 -0.829 1.00 98.12 95 LYS A N 1
ATOM 711 C CA . LYS A 1 95 ? -9.931 15.244 -1.614 1.00 98.12 95 LYS A CA 1
ATOM 712 C C . LYS A 1 95 ? -11.046 14.609 -0.784 1.00 98.12 95 LYS A C 1
ATOM 714 O O . LYS A 1 95 ? -12.157 15.127 -0.777 1.00 98.12 95 LYS A O 1
ATOM 719 N N . TYR A 1 96 ? -10.735 13.556 -0.029 1.00 98.06 96 TYR A N 1
ATOM 720 C CA . TYR A 1 96 ? -11.676 12.942 0.904 1.00 98.06 96 TYR A CA 1
ATOM 721 C C . TYR A 1 96 ? -12.213 13.986 1.889 1.00 98.06 96 TYR A C 1
ATOM 723 O O . TYR A 1 96 ? -13.424 14.119 2.045 1.00 98.06 96 TYR A O 1
ATOM 731 N N . ALA A 1 97 ? -11.323 14.775 2.502 1.00 97.38 97 ALA A N 1
ATOM 732 C CA . ALA A 1 97 ? -11.699 15.770 3.500 1.00 97.38 97 ALA A CA 1
ATOM 733 C C . ALA A 1 97 ? -12.604 16.878 2.948 1.00 97.38 97 ALA A C 1
ATOM 735 O O . ALA A 1 97 ? -13.490 17.354 3.655 1.00 97.38 97 ALA A O 1
ATOM 736 N N . GLN A 1 98 ? -12.414 17.261 1.685 1.00 97.94 98 GLN A N 1
ATOM 737 C CA . GLN A 1 98 ? -13.272 18.231 0.999 1.00 97.94 98 GLN A CA 1
ATOM 738 C C . GLN A 1 98 ? -14.696 17.709 0.774 1.00 97.94 98 GLN A C 1
ATOM 740 O O . GLN A 1 98 ? -15.638 18.495 0.821 1.00 97.94 98 GLN A O 1
ATOM 745 N N . VAL A 1 99 ? -14.854 16.406 0.521 1.00 97.69 99 VAL A N 1
ATOM 746 C CA . VAL A 1 99 ? -16.153 15.800 0.186 1.00 97.69 99 VAL A CA 1
ATOM 747 C C . VAL A 1 99 ? -16.893 15.307 1.432 1.00 97.69 99 VAL A C 1
ATOM 749 O O . VAL A 1 99 ? -18.093 15.533 1.561 1.00 97.69 99 VAL A O 1
ATOM 752 N N . TYR A 1 100 ? -16.192 14.641 2.351 1.00 97.12 100 TYR A N 1
ATOM 753 C CA . TYR A 1 100 ? -16.791 13.925 3.485 1.00 97.12 100 TYR A CA 1
ATOM 754 C C . TYR A 1 100 ? -16.454 14.533 4.854 1.00 97.12 100 TYR A C 1
ATOM 756 O O . TYR A 1 100 ? -16.995 14.089 5.867 1.00 97.12 100 TYR A O 1
ATOM 764 N N . GLY A 1 101 ? -15.565 15.529 4.907 1.00 95.69 101 GLY A N 1
ATOM 765 C CA . GLY A 1 101 ? -14.923 15.971 6.146 1.00 95.69 101 GLY A CA 1
ATOM 766 C C . GLY A 1 101 ? -13.699 15.116 6.509 1.00 95.69 101 GLY A C 1
ATOM 767 O O . GLY A 1 101 ? -13.410 14.124 5.840 1.00 95.69 101 GLY A O 1
ATOM 768 N N . PRO A 1 102 ? -12.923 15.498 7.541 1.00 93.25 102 PRO A N 1
ATOM 769 C CA . PRO A 1 102 ? -11.706 14.778 7.912 1.00 93.25 102 PRO A CA 1
ATOM 770 C C . PRO A 1 102 ? -12.004 13.300 8.231 1.00 93.25 102 PRO A C 1
ATOM 772 O O . PRO A 1 102 ? -13.031 13.019 8.856 1.00 93.25 102 PRO A O 1
ATOM 775 N N . PRO A 1 103 ? -11.124 12.351 7.844 1.00 91.12 103 PRO A N 1
ATOM 776 C CA . PRO A 1 103 ? -11.296 10.951 8.210 1.00 91.12 103 PRO A CA 1
ATOM 777 C C . PRO A 1 103 ? -11.447 10.809 9.729 1.00 91.12 103 PRO A C 1
ATOM 779 O O . PRO A 1 103 ? -10.698 11.460 10.471 1.00 91.12 103 PRO A O 1
ATOM 782 N N . PRO A 1 104 ? -12.381 9.970 10.213 1.00 89.25 104 PRO A N 1
ATOM 783 C CA . PRO A 1 104 ? -12.463 9.659 11.631 1.00 89.25 104 PRO A CA 1
ATOM 784 C C . PRO A 1 104 ? -11.098 9.171 12.114 1.00 89.25 104 PRO A C 1
ATOM 786 O O . PRO A 1 104 ? -10.477 8.343 11.462 1.00 89.25 104 PRO A O 1
ATOM 789 N N . ARG A 1 105 ? -10.606 9.668 13.246 1.00 83.62 105 ARG A N 1
ATOM 790 C CA . ARG A 1 105 ? -9.423 9.086 13.886 1.00 83.62 105 ARG A CA 1
ATOM 791 C C . ARG A 1 105 ? -9.903 8.198 15.016 1.00 83.62 105 ARG A C 1
ATOM 793 O O . ARG A 1 105 ? -10.694 8.640 15.849 1.00 83.62 105 ARG A O 1
ATOM 800 N N . LEU A 1 106 ? -9.438 6.954 15.049 1.00 77.50 106 LEU A N 1
ATOM 801 C CA . LEU A 1 106 ? -9.641 6.129 16.231 1.00 77.50 106 LEU A CA 1
ATOM 802 C C . LEU A 1 106 ? -8.883 6.769 17.394 1.00 77.50 106 LEU A C 1
ATOM 804 O O . LEU A 1 106 ? -7.730 7.177 17.246 1.00 77.50 106 LEU A O 1
ATOM 808 N N . ALA A 1 107 ? -9.552 6.903 18.540 1.00 69.50 107 ALA A N 1
ATOM 809 C CA . ALA A 1 107 ? -8.890 7.374 19.743 1.00 69.50 107 ALA A CA 1
ATOM 810 C C . ALA A 1 107 ? -7.712 6.432 20.042 1.00 69.50 107 ALA A C 1
ATOM 812 O O . ALA A 1 107 ? -7.896 5.211 19.962 1.00 69.50 107 ALA A O 1
ATOM 813 N N . PRO A 1 108 ? -6.525 6.958 20.398 1.00 64.44 108 PRO A N 1
ATOM 814 C CA . PRO A 1 108 ? -5.472 6.122 20.953 1.00 64.44 108 PRO A CA 1
ATOM 815 C C . PRO A 1 108 ? -6.091 5.296 22.080 1.00 64.44 108 PRO A C 1
ATOM 817 O O . PRO A 1 108 ? -6.811 5.868 22.907 1.00 64.44 108 PRO A O 1
ATOM 820 N N . GLN A 1 109 ? -5.871 3.973 22.104 1.00 58.50 109 GLN A N 1
ATOM 821 C CA . GLN A 1 109 ? -6.273 3.178 23.266 1.00 58.50 109 GLN A CA 1
ATOM 822 C C . GLN A 1 109 ? -5.739 3.903 24.497 1.00 58.50 109 GLN A C 1
ATOM 824 O O . GLN A 1 109 ? -4.538 4.165 24.575 1.00 58.50 109 GLN A O 1
ATOM 829 N N . GLN A 1 110 ? -6.647 4.314 25.387 1.00 50.88 110 GLN A N 1
ATOM 830 C CA . GLN A 1 110 ? -6.301 5.092 26.567 1.00 50.88 110 GLN A CA 1
ATOM 831 C C . GLN A 1 110 ? -5.163 4.372 27.283 1.00 50.88 110 GLN A C 1
ATOM 833 O O . GLN A 1 110 ? -5.341 3.267 27.796 1.00 50.88 110 GLN A O 1
ATOM 838 N N . GLN A 1 111 ? -3.985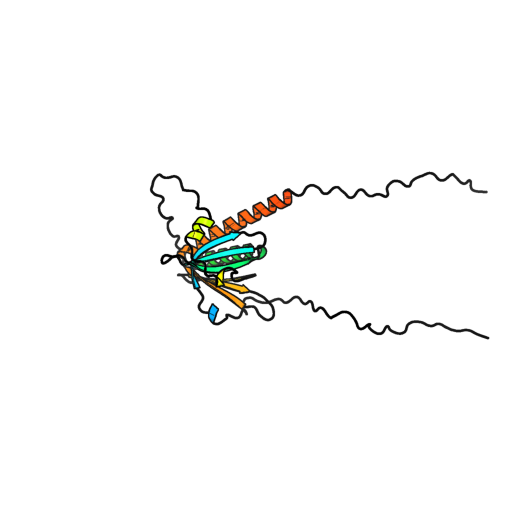 4.997 27.290 1.00 54.12 111 GLN A N 1
ATOM 839 C CA . GLN A 1 111 ? -2.944 4.638 28.234 1.00 54.12 111 GLN A CA 1
ATOM 840 C C . GLN A 1 111 ? -3.590 4.668 29.610 1.00 54.12 111 GLN A C 1
ATOM 842 O O . GLN A 1 111 ? -4.215 5.664 29.984 1.00 54.12 111 GLN A O 1
ATOM 847 N N . VAL A 1 112 ? -3.482 3.547 30.323 1.00 55.19 112 VAL A N 1
ATOM 848 C CA . VAL A 1 112 ? -3.848 3.458 31.734 1.00 55.19 112 VAL A CA 1
ATOM 849 C C . VAL A 1 112 ? -3.312 4.708 32.434 1.00 55.19 112 VAL A C 1
ATOM 851 O O . VAL A 1 112 ? -2.123 5.024 32.354 1.00 55.19 112 VAL A O 1
ATOM 854 N N . SER A 1 113 ? -4.227 5.505 32.983 1.00 57.00 113 SER A N 1
ATOM 855 C CA . SER A 1 113 ? -3.942 6.882 33.378 1.00 57.00 113 SER A CA 1
ATOM 856 C C . SER A 1 113 ? -2.798 6.922 34.395 1.00 57.00 113 SER A C 1
ATOM 858 O O . SER A 1 113 ? -2.907 6.337 35.468 1.00 57.00 113 SER A O 1
ATOM 860 N N . GLY A 1 114 ? -1.702 7.606 34.050 1.00 61.44 114 GLY A N 1
ATOM 861 C CA . GLY A 1 114 ? -0.561 7.851 34.943 1.00 61.44 114 GLY A CA 1
ATOM 862 C C . GLY A 1 114 ? 0.738 7.114 34.603 1.00 61.44 114 GLY A C 1
ATOM 863 O O . GLY A 1 114 ? 1.770 7.447 35.182 1.00 61.44 114 GLY A O 1
ATOM 864 N N . ALA A 1 115 ? 0.736 6.168 33.659 1.00 62.59 115 ALA A N 1
ATOM 865 C CA . ALA A 1 115 ? 1.974 5.556 33.177 1.00 62.59 115 ALA A CA 1
ATOM 866 C C . ALA A 1 115 ? 2.564 6.374 32.008 1.00 62.59 115 ALA A C 1
ATOM 868 O O . ALA A 1 115 ? 1.815 6.738 31.097 1.00 62.59 115 ALA A O 1
ATOM 869 N N . PRO A 1 116 ? 3.880 6.675 31.995 1.00 68.88 116 PRO A N 1
ATOM 870 C CA . PRO A 1 116 ? 4.521 7.250 30.818 1.00 68.88 116 PRO A CA 1
ATOM 871 C C . PRO A 1 116 ? 4.302 6.341 29.598 1.00 68.88 116 PRO A C 1
ATOM 873 O O . PRO A 1 116 ? 4.174 5.123 29.758 1.00 68.88 116 PRO A O 1
ATOM 876 N N . PRO A 1 117 ? 4.245 6.912 28.382 1.00 65.25 117 PRO A N 1
ATOM 877 C CA . PRO A 1 117 ? 4.017 6.138 27.176 1.00 65.25 117 PRO A CA 1
ATOM 878 C C . PRO A 1 117 ? 5.091 5.061 27.042 1.00 65.25 117 PRO A C 1
ATOM 880 O O . PRO A 1 117 ? 6.275 5.374 26.921 1.00 65.25 117 PRO A O 1
ATOM 883 N N . ALA A 1 118 ? 4.675 3.792 27.090 1.00 67.88 118 ALA A N 1
ATOM 884 C CA . ALA A 1 118 ? 5.581 2.685 26.832 1.00 67.88 118 ALA A CA 1
ATOM 885 C C . ALA A 1 118 ? 6.178 2.857 25.422 1.00 67.88 118 ALA A C 1
ATOM 887 O O . ALA A 1 118 ? 5.443 3.228 24.497 1.00 67.88 118 ALA A O 1
ATOM 888 N N . PRO A 1 119 ? 7.492 2.630 25.241 1.00 73.38 119 PRO A N 1
ATOM 889 C CA . PRO A 1 119 ? 8.088 2.645 23.916 1.00 73.38 119 PRO A CA 1
ATOM 890 C C . PRO A 1 119 ? 7.368 1.627 23.016 1.00 73.38 119 PRO A C 1
ATOM 892 O O . PRO A 1 119 ? 6.938 0.579 23.508 1.00 73.38 119 PRO A O 1
ATOM 895 N N . PRO A 1 120 ? 7.203 1.927 21.715 1.00 72.06 120 PRO A N 1
ATOM 896 C CA . PRO A 1 120 ? 6.562 0.999 20.795 1.00 72.06 120 PRO A CA 1
ATOM 897 C C . PRO A 1 120 ? 7.310 -0.343 20.804 1.00 72.06 120 PRO A C 1
ATOM 899 O O . PRO A 1 120 ? 8.547 -0.339 20.849 1.00 72.06 120 PRO A O 1
ATOM 902 N N . PRO A 1 121 ? 6.587 -1.478 20.780 1.00 76.62 121 PRO A N 1
ATOM 903 C CA . PRO A 1 121 ? 7.211 -2.790 20.843 1.00 76.62 121 PRO A CA 1
ATOM 904 C C . PRO A 1 121 ? 8.154 -3.001 19.650 1.00 76.62 121 PRO A C 1
ATOM 906 O O . PRO A 1 121 ? 7.912 -2.455 18.563 1.00 76.62 121 PRO A O 1
ATOM 909 N N . PRO A 1 122 ? 9.224 -3.798 19.814 1.00 83.75 122 PRO A N 1
ATOM 910 C CA . PRO A 1 122 ? 10.065 -4.210 18.703 1.00 83.75 122 PRO A CA 1
ATOM 911 C C . PRO A 1 122 ? 9.227 -4.867 17.611 1.00 83.75 122 PRO A C 1
ATOM 913 O O . PRO A 1 122 ? 8.308 -5.636 17.883 1.00 83.75 122 PRO A O 1
ATOM 916 N N . ILE A 1 123 ? 9.586 -4.622 16.352 1.00 80.44 123 ILE A N 1
ATOM 917 C CA . ILE A 1 123 ? 8.817 -5.147 15.224 1.00 80.44 123 ILE A CA 1
ATOM 918 C C . ILE A 1 123 ? 8.720 -6.680 15.240 1.00 80.44 123 ILE A C 1
ATOM 920 O O . ILE A 1 123 ? 7.676 -7.221 14.901 1.00 80.44 123 ILE A O 1
ATOM 924 N N . ALA A 1 124 ? 9.762 -7.376 15.706 1.00 82.94 124 ALA A N 1
ATOM 925 C CA . ALA A 1 124 ? 9.767 -8.832 15.843 1.00 82.94 124 ALA A CA 1
ATOM 926 C C . ALA A 1 124 ? 8.632 -9.341 16.749 1.00 82.94 124 ALA A C 1
ATOM 928 O O . ALA A 1 124 ? 7.906 -10.245 16.353 1.00 82.94 124 ALA A O 1
ATOM 929 N N . GLU A 1 125 ? 8.415 -8.697 17.900 1.00 83.19 125 GLU A N 1
ATOM 930 C CA . GLU A 1 125 ? 7.333 -9.036 18.835 1.00 83.19 125 GLU A CA 1
ATOM 931 C C . GLU A 1 125 ? 5.953 -8.819 18.199 1.00 83.19 125 GLU A C 1
ATOM 933 O O . GLU A 1 125 ? 5.020 -9.596 18.409 1.00 83.19 125 GLU A O 1
ATOM 938 N N . VAL A 1 126 ? 5.823 -7.789 17.355 1.00 83.38 126 VAL A N 1
ATOM 939 C CA . VAL A 1 126 ? 4.595 -7.569 16.584 1.00 83.38 126 VAL A CA 1
ATOM 940 C C . VAL A 1 126 ? 4.353 -8.737 15.625 1.00 83.38 126 VAL A C 1
ATOM 942 O O . VAL A 1 126 ? 3.227 -9.223 15.545 1.00 83.38 126 VAL A O 1
ATOM 945 N N . TYR A 1 127 ? 5.389 -9.228 14.936 1.00 84.69 127 TYR A N 1
ATOM 946 C CA . TYR A 1 127 ? 5.271 -10.356 14.004 1.00 84.69 127 TYR A CA 1
ATOM 947 C C . TYR A 1 127 ? 5.010 -11.702 14.682 1.00 84.69 127 TYR A C 1
ATOM 949 O O . TYR A 1 127 ? 4.322 -12.527 14.090 1.00 84.69 127 TYR A O 1
ATOM 957 N N . GLU A 1 128 ? 5.467 -11.924 15.915 1.00 85.81 128 GLU A N 1
ATOM 958 C CA . GLU A 1 128 ? 5.137 -13.142 16.678 1.00 85.81 128 GLU A CA 1
ATOM 959 C C . GLU A 1 128 ? 3.621 -13.315 16.875 1.00 85.81 128 GLU A C 1
ATOM 961 O O . GLU A 1 128 ? 3.111 -14.433 16.961 1.00 85.81 128 GLU A O 1
ATOM 966 N N . GLN A 1 129 ? 2.882 -12.205 16.891 1.00 84.25 129 GLN A N 1
ATOM 967 C CA . GLN A 1 129 ? 1.426 -12.176 17.043 1.00 84.25 129 GLN A CA 1
ATOM 968 C C . GLN A 1 129 ? 0.681 -12.165 15.696 1.00 84.25 129 GLN A C 1
ATOM 970 O O . GLN A 1 129 ? -0.558 -12.167 15.672 1.00 84.25 129 GLN A O 1
ATOM 975 N N . LEU A 1 130 ? 1.410 -12.133 14.574 1.00 88.94 130 LEU A N 1
ATOM 976 C CA . LEU A 1 130 ? 0.863 -12.095 13.223 1.00 88.94 130 LEU A CA 1
ATOM 977 C C . LEU A 1 130 ? 1.064 -13.430 12.516 1.00 88.94 130 LEU A C 1
ATOM 979 O O . LEU A 1 130 ? 2.171 -13.939 12.364 1.00 88.94 130 LEU A O 1
ATOM 983 N N . LYS A 1 131 ? -0.021 -13.960 11.960 1.00 91.88 131 LYS A N 1
ATOM 984 C CA . LYS A 1 131 ? 0.073 -15.023 10.968 1.00 91.88 131 LYS A CA 1
ATOM 985 C C . LYS A 1 131 ? 0.440 -14.415 9.615 1.00 91.88 131 LYS A C 1
ATOM 987 O O . LYS A 1 131 ? -0.355 -13.666 9.044 1.00 91.88 131 LYS A O 1
ATOM 992 N N . LEU A 1 132 ? 1.602 -14.786 9.089 1.00 92.50 132 LEU A N 1
ATOM 993 C CA . LEU A 1 132 ? 2.033 -14.482 7.726 1.00 92.50 132 LEU A CA 1
ATOM 994 C C . LEU A 1 132 ? 2.006 -15.773 6.891 1.00 92.50 132 LEU A C 1
ATOM 996 O O . LEU A 1 132 ? 2.772 -16.685 7.188 1.00 92.50 132 LEU A O 1
ATOM 1000 N N . PRO A 1 133 ? 1.097 -15.894 5.910 1.00 91.12 133 PRO A N 1
ATOM 1001 C CA . PRO A 1 133 ? 1.065 -17.036 4.997 1.00 91.12 133 PRO A CA 1
ATOM 1002 C C . PRO A 1 133 ? 2.343 -17.168 4.150 1.00 91.12 133 PRO A C 1
ATOM 1004 O O . PRO A 1 133 ? 2.912 -16.162 3.726 1.00 91.12 133 PRO A O 1
ATOM 1007 N N . ASP A 1 134 ? 2.769 -18.405 3.872 1.00 92.12 134 ASP A N 1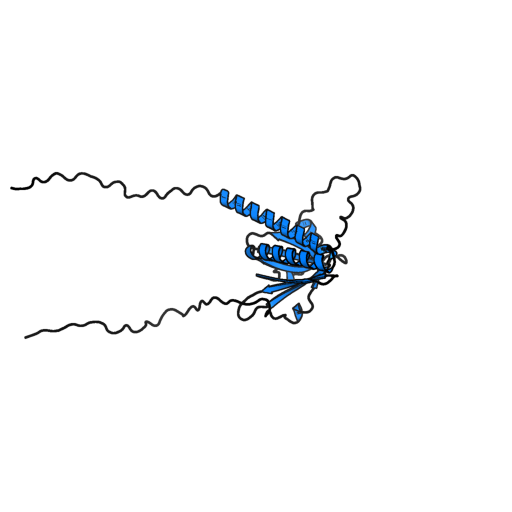
ATOM 1008 C CA . ASP A 1 134 ? 4.013 -18.691 3.138 1.00 92.12 134 ASP A CA 1
ATOM 1009 C C . ASP A 1 134 ? 4.008 -18.128 1.710 1.00 92.12 134 ASP A C 1
ATOM 1011 O O . ASP A 1 134 ? 5.011 -17.599 1.231 1.00 92.12 134 ASP A O 1
ATOM 1015 N N . ASP A 1 135 ? 2.855 -18.179 1.042 1.00 91.06 135 ASP A N 1
ATOM 1016 C CA . ASP A 1 135 ? 2.638 -17.627 -0.299 1.00 91.06 135 ASP A CA 1
ATOM 1017 C C . ASP A 1 135 ? 2.767 -16.097 -0.349 1.00 91.06 135 ASP A C 1
ATOM 1019 O O . ASP A 1 135 ? 2.965 -15.521 -1.418 1.00 91.06 135 ASP A O 1
ATOM 1023 N N . MET A 1 136 ? 2.718 -15.437 0.808 1.00 93.75 136 MET A N 1
ATOM 1024 C CA . MET A 1 136 ? 2.865 -13.994 0.943 1.00 93.75 136 MET A CA 1
ATOM 1025 C C . MET A 1 136 ? 4.258 -13.552 1.386 1.00 93.75 136 MET A C 1
ATOM 1027 O O . MET A 1 136 ? 4.521 -12.348 1.400 1.00 93.75 136 MET A O 1
ATOM 1031 N N . LEU A 1 137 ? 5.162 -14.477 1.726 1.00 91.88 137 LEU A N 1
ATOM 1032 C CA . LEU A 1 137 ? 6.497 -14.138 2.233 1.00 91.88 137 LEU A CA 1
ATOM 1033 C C . LEU A 1 137 ? 7.261 -13.213 1.276 1.00 91.88 137 LEU A C 1
ATOM 1035 O O . LEU A 1 137 ? 7.867 -12.241 1.732 1.00 91.88 137 LEU A O 1
ATOM 1039 N N . GLY A 1 138 ? 7.175 -13.485 -0.032 1.00 94.31 138 GLY A N 1
ATOM 1040 C CA . GLY A 1 138 ? 7.810 -12.689 -1.089 1.00 94.31 138 GLY A CA 1
ATOM 1041 C C . GLY A 1 138 ? 7.081 -11.389 -1.448 1.00 94.31 138 GLY A C 1
ATOM 1042 O O . GLY A 1 138 ? 7.687 -10.499 -2.037 1.00 94.31 138 GLY A O 1
ATOM 1043 N N . GLY A 1 139 ? 5.809 -11.253 -1.064 1.00 96.12 139 GLY A N 1
ATOM 1044 C CA . GLY A 1 139 ? 4.997 -10.072 -1.342 1.00 96.12 139 GLY A CA 1
ATOM 1045 C C . GLY A 1 139 ? 4.648 -9.840 -2.816 1.00 96.12 139 GLY A C 1
ATOM 1046 O O . GLY A 1 139 ? 5.064 -10.554 -3.727 1.00 96.12 139 GLY A O 1
ATOM 1047 N N . ASN A 1 140 ? 3.861 -8.793 -3.045 1.00 97.62 140 ASN A N 1
ATOM 1048 C CA . ASN A 1 140 ? 3.482 -8.299 -4.359 1.00 97.62 140 ASN A CA 1
ATOM 1049 C C . ASN A 1 140 ? 4.297 -7.046 -4.677 1.00 97.62 140 ASN A C 1
ATOM 1051 O O . ASN A 1 140 ? 4.148 -6.012 -4.024 1.00 97.62 140 ASN A O 1
ATOM 1055 N N . TYR A 1 141 ? 5.139 -7.123 -5.704 1.00 97.88 141 TYR A N 1
ATOM 1056 C CA . TYR A 1 141 ? 5.843 -5.952 -6.210 1.00 97.88 141 TYR A CA 1
ATOM 1057 C C . TYR A 1 141 ? 4.869 -4.949 -6.837 1.00 97.88 141 TYR A C 1
ATOM 1059 O O . TYR A 1 141 ? 3.950 -5.326 -7.577 1.00 97.88 141 TYR A O 1
ATOM 1067 N N . ALA A 1 142 ? 5.111 -3.664 -6.589 1.00 97.88 142 ALA A N 1
ATOM 1068 C CA . ALA A 1 142 ? 4.452 -2.576 -7.289 1.00 97.88 142 ALA A CA 1
ATOM 1069 C C . ALA A 1 142 ? 5.396 -1.386 -7.466 1.00 97.88 142 ALA A C 1
ATOM 1071 O O . ALA A 1 142 ? 6.180 -1.038 -6.586 1.00 97.88 142 ALA A O 1
ATOM 1072 N N . ASN A 1 143 ? 5.295 -0.731 -8.618 1.00 95.75 143 ASN A N 1
ATOM 1073 C CA . ASN A 1 143 ? 6.022 0.503 -8.916 1.00 95.75 143 ASN A CA 1
ATOM 1074 C C . ASN A 1 143 ? 5.083 1.695 -9.125 1.00 95.75 143 ASN A C 1
ATOM 1076 O O . ASN A 1 143 ? 5.520 2.795 -9.455 1.00 95.75 143 ASN A O 1
ATOM 1080 N N . THR A 1 144 ? 3.780 1.488 -8.959 1.00 96.19 144 THR A N 1
ATOM 1081 C CA . THR A 1 144 ? 2.756 2.524 -9.041 1.00 96.19 144 THR A CA 1
ATOM 1082 C C . THR A 1 144 ? 1.587 2.142 -8.147 1.00 96.19 144 THR A C 1
ATOM 1084 O O . THR A 1 144 ? 1.324 0.964 -7.917 1.00 96.19 144 THR A O 1
ATOM 1087 N N . VAL A 1 145 ? 0.881 3.146 -7.641 1.00 97.12 145 VAL A N 1
ATOM 1088 C CA . VAL A 1 145 ? -0.339 2.968 -6.861 1.00 97.12 145 VAL A CA 1
ATOM 1089 C C . VAL A 1 145 ? -1.396 3.939 -7.358 1.00 97.12 145 VAL A C 1
ATOM 1091 O O . VAL A 1 145 ? -1.125 5.127 -7.539 1.00 97.12 145 VAL A O 1
ATOM 1094 N N . VAL A 1 146 ? -2.596 3.427 -7.598 1.00 97.31 146 VAL A N 1
ATOM 1095 C CA . VAL A 1 146 ? -3.786 4.238 -7.856 1.00 97.31 146 VAL A CA 1
ATOM 1096 C C . VAL A 1 146 ? -4.658 4.179 -6.614 1.00 97.31 146 VAL A C 1
ATOM 1098 O O . VAL A 1 146 ? -4.905 3.107 -6.068 1.00 97.31 146 VAL A O 1
ATOM 1101 N N . ILE A 1 147 ? -5.095 5.346 -6.148 1.00 98.12 147 ILE A N 1
ATOM 1102 C CA . ILE A 1 147 ? -5.874 5.480 -4.919 1.00 98.12 147 ILE A CA 1
ATOM 1103 C C . ILE A 1 147 ? -7.239 6.047 -5.279 1.00 98.12 147 ILE A C 1
ATOM 1105 O O . ILE A 1 147 ? -7.339 7.056 -5.979 1.00 98.12 147 ILE A O 1
ATOM 1109 N N . SER A 1 148 ? -8.280 5.397 -4.778 1.00 97.56 148 SER A N 1
ATOM 1110 C CA . SER A 1 148 ? -9.654 5.896 -4.792 1.00 97.56 148 SER A CA 1
ATOM 1111 C C . SER A 1 148 ? -10.260 5.738 -3.401 1.00 97.56 148 SER A C 1
ATOM 1113 O O . SER A 1 148 ? -9.698 5.044 -2.554 1.00 97.56 148 SER A O 1
ATOM 1115 N N . HIS A 1 149 ? -11.371 6.414 -3.124 1.00 98.19 149 HIS A N 1
ATOM 1116 C CA . HIS A 1 149 ? -11.989 6.365 -1.803 1.00 98.19 149 HIS A CA 1
ATOM 1117 C C . HIS A 1 149 ? -13.503 6.583 -1.868 1.00 98.19 149 HIS A C 1
ATOM 1119 O O . HIS A 1 149 ? -14.011 7.315 -2.720 1.00 98.19 149 HIS A O 1
ATOM 1125 N N . SER A 1 150 ? -14.209 5.950 -0.937 1.00 97.12 150 SER A N 1
ATOM 1126 C CA . SER A 1 150 ? -15.594 6.250 -0.569 1.00 97.12 150 SER A CA 1
ATOM 1127 C C . SER A 1 150 ? -15.609 6.891 0.821 1.00 97.12 150 SER A C 1
ATOM 1129 O O . SER A 1 150 ? -14.553 7.125 1.401 1.00 97.12 150 SER A O 1
ATOM 1131 N N . GLN A 1 151 ? -16.788 7.140 1.391 1.00 96.12 151 GLN A N 1
ATOM 1132 C CA . GLN A 1 151 ? -16.898 7.578 2.786 1.00 96.12 151 GLN A CA 1
ATOM 1133 C C . GLN A 1 151 ? -16.369 6.527 3.787 1.00 96.12 151 GLN A C 1
ATOM 1135 O O . GLN A 1 151 ? -15.939 6.880 4.881 1.00 96.12 151 GLN A O 1
ATOM 1140 N N . ALA A 1 152 ? -16.418 5.236 3.444 1.00 95.19 152 ALA A N 1
ATOM 1141 C CA . ALA A 1 152 ? -16.109 4.152 4.378 1.00 95.19 152 ALA A CA 1
ATOM 1142 C C . ALA A 1 152 ? -14.680 3.608 4.237 1.00 95.19 152 ALA A C 1
ATOM 1144 O O . ALA A 1 152 ? -14.130 3.068 5.200 1.00 95.19 152 ALA A O 1
ATOM 1145 N N . GLU A 1 153 ? -14.070 3.730 3.057 1.00 96.50 153 GLU A N 1
ATOM 1146 C CA . GLU A 1 153 ? -12.829 3.025 2.732 1.00 96.50 153 GLU A CA 1
ATOM 1147 C C . GLU A 1 153 ? -11.982 3.730 1.670 1.00 96.50 153 GLU A C 1
ATOM 1149 O O . GLU A 1 153 ? -12.488 4.450 0.808 1.00 96.50 153 GLU A O 1
ATOM 1154 N N . PHE A 1 154 ? -10.679 3.464 1.720 1.00 98.12 154 PHE A N 1
ATOM 1155 C CA . PHE A 1 154 ? -9.700 3.786 0.690 1.00 98.12 154 PHE A CA 1
ATOM 1156 C C . PHE A 1 154 ? -9.316 2.503 -0.045 1.00 98.12 154 PHE A C 1
ATOM 1158 O O . PHE A 1 154 ? -8.956 1.512 0.585 1.00 98.12 154 PHE A O 1
ATOM 1165 N N . CYS A 1 155 ? -9.362 2.530 -1.371 1.00 98.44 155 CYS A N 1
ATOM 1166 C CA . CYS A 1 155 ? -8.915 1.444 -2.233 1.00 98.44 155 CYS A CA 1
ATOM 1167 C C . CYS A 1 155 ? -7.546 1.792 -2.821 1.00 98.44 155 CYS A C 1
ATOM 1169 O O . CYS A 1 155 ? -7.393 2.822 -3.484 1.00 98.44 155 CYS A O 1
ATOM 1171 N N . PHE A 1 156 ? -6.576 0.911 -2.601 1.00 98.50 156 PHE A N 1
ATOM 1172 C CA . PHE A 1 156 ? -5.228 0.969 -3.148 1.00 98.50 156 PHE A CA 1
ATOM 1173 C C . PHE A 1 156 ? -5.069 -0.108 -4.214 1.00 98.50 156 PHE A C 1
ATOM 1175 O O . PHE A 1 156 ? -5.016 -1.298 -3.900 1.00 98.50 156 PHE A O 1
ATOM 1182 N N . ASP A 1 157 ? -4.959 0.322 -5.465 1.00 98.31 157 ASP A N 1
ATOM 1183 C CA . ASP A 1 157 ? -4.564 -0.534 -6.576 1.00 98.31 157 ASP A CA 1
ATOM 1184 C C . ASP A 1 157 ? -3.057 -0.438 -6.755 1.00 98.31 157 ASP A C 1
ATOM 1186 O O . ASP A 1 157 ? -2.540 0.530 -7.319 1.00 98.31 157 ASP A O 1
ATOM 1190 N N . PHE A 1 158 ? -2.349 -1.446 -6.255 1.00 98.31 158 PHE A N 1
ATOM 1191 C CA . PHE A 1 158 ? -0.915 -1.595 -6.443 1.00 98.31 158 PHE A CA 1
ATOM 1192 C C . PHE A 1 158 ? -0.653 -2.202 -7.816 1.00 98.31 158 PHE A C 1
ATOM 1194 O O . PHE A 1 158 ? -1.133 -3.289 -8.143 1.00 98.31 158 PHE A O 1
ATOM 1201 N N . ILE A 1 159 ? 0.082 -1.464 -8.641 1.00 97.94 159 ILE A N 1
ATOM 1202 C CA . ILE A 1 159 ? 0.272 -1.756 -10.056 1.00 97.94 159 ILE A CA 1
ATOM 1203 C C . ILE A 1 159 ? 1.743 -2.042 -10.321 1.00 97.94 159 ILE A C 1
ATOM 1205 O O . ILE A 1 159 ? 2.645 -1.319 -9.887 1.00 97.94 159 ILE A O 1
ATOM 1209 N N . CYS A 1 160 ? 1.963 -3.091 -11.100 1.00 96.06 160 CYS A N 1
ATOM 1210 C CA . CYS A 1 160 ? 3.225 -3.377 -11.744 1.00 96.06 160 CYS A CA 1
ATOM 1211 C C . CYS A 1 160 ? 3.133 -2.957 -13.216 1.00 96.06 160 CYS A C 1
ATOM 1213 O O . CYS A 1 160 ? 2.401 -3.556 -14.009 1.00 96.06 160 CYS A O 1
ATOM 1215 N N . ASN A 1 161 ? 3.852 -1.894 -13.570 1.00 92.38 161 ASN A N 1
ATOM 1216 C CA . ASN A 1 161 ? 3.911 -1.351 -14.926 1.00 92.38 161 ASN A CA 1
ATOM 1217 C C . ASN A 1 161 ? 5.038 -2.006 -15.734 1.00 92.38 161 ASN A C 1
ATOM 1219 O O . ASN A 1 161 ? 6.055 -1.365 -15.998 1.00 92.38 161 ASN A O 1
ATOM 1223 N N . PHE A 1 162 ? 4.876 -3.280 -16.097 1.00 87.88 162 PHE A N 1
ATOM 1224 C CA . PHE A 1 162 ? 5.825 -4.006 -16.951 1.00 87.88 162 PHE A CA 1
ATOM 1225 C C . PHE A 1 162 ? 5.266 -4.247 -18.357 1.00 87.88 162 PHE A C 1
ATOM 1227 O O . PHE A 1 162 ? 4.060 -4.396 -18.555 1.00 87.88 162 PHE A O 1
ATOM 1234 N N . TYR A 1 163 ? 6.166 -4.333 -19.339 1.00 83.12 163 TYR A N 1
ATOM 1235 C CA . TYR A 1 163 ? 5.832 -4.802 -20.681 1.00 83.12 163 TYR A CA 1
ATOM 1236 C C . TYR A 1 163 ? 5.394 -6.280 -20.632 1.00 83.12 163 TYR A C 1
ATOM 1238 O O . TYR A 1 163 ? 5.987 -7.053 -19.879 1.00 83.12 163 TYR A O 1
ATOM 1246 N N . PRO A 1 164 ? 4.394 -6.724 -21.421 1.00 86.12 164 PRO A N 1
ATOM 1247 C CA . PRO A 1 164 ? 3.663 -5.991 -22.461 1.00 86.12 164 PRO A CA 1
ATOM 1248 C C . PRO A 1 164 ? 2.504 -5.133 -21.958 1.00 86.12 164 PRO A C 1
ATOM 1250 O O . PRO A 1 164 ? 1.998 -4.306 -22.719 1.00 86.12 164 PRO A O 1
ATOM 1253 N N . ARG A 1 165 ? 2.043 -5.333 -20.720 1.00 86.06 165 ARG A N 1
ATOM 1254 C CA . ARG A 1 165 ? 0.908 -4.603 -20.148 1.00 86.06 165 ARG A CA 1
ATOM 1255 C C . ARG A 1 165 ? 1.024 -4.488 -18.636 1.00 86.06 165 ARG A C 1
ATOM 1257 O O . ARG A 1 165 ? 1.298 -5.478 -17.965 1.00 86.06 165 ARG A O 1
ATOM 1264 N N . SER A 1 166 ? 0.671 -3.313 -18.123 1.00 94.31 166 SER A N 1
ATOM 1265 C CA . SER A 1 166 ? 0.492 -3.074 -16.696 1.00 94.31 166 SER A CA 1
ATOM 1266 C C . SER A 1 166 ? -0.571 -3.983 -16.087 1.00 94.31 166 SER A C 1
ATOM 1268 O O . SER A 1 166 ? -1.607 -4.258 -16.707 1.00 94.31 166 SER A O 1
ATOM 1270 N N . VAL A 1 167 ? -0.338 -4.414 -14.850 1.00 95.94 167 VAL A N 1
ATOM 1271 C CA . VAL A 1 167 ? -1.235 -5.311 -14.113 1.00 95.94 167 VAL A CA 1
ATOM 1272 C C . VAL A 1 167 ? -1.380 -4.839 -12.670 1.00 95.94 167 VAL A C 1
ATOM 1274 O O . VAL A 1 167 ? -0.391 -4.478 -12.034 1.00 95.94 167 VAL A O 1
ATOM 1277 N N . VAL A 1 168 ? -2.606 -4.872 -12.142 1.00 97.56 168 VAL A N 1
ATOM 1278 C CA . VAL A 1 168 ? -2.848 -4.717 -10.700 1.00 97.56 168 VAL A CA 1
ATOM 1279 C C . VAL A 1 168 ? -2.381 -5.994 -10.004 1.00 97.56 168 VAL A C 1
ATOM 1281 O O . VAL A 1 168 ? -2.959 -7.062 -10.213 1.00 97.56 168 VAL A O 1
ATOM 1284 N N . THR A 1 169 ? -1.310 -5.896 -9.219 1.00 97.69 169 THR A N 1
ATOM 1285 C CA . THR A 1 169 ? -0.709 -7.032 -8.505 1.00 97.69 169 THR A CA 1
ATOM 1286 C C . THR A 1 169 ? -1.354 -7.265 -7.150 1.00 97.69 169 THR A C 1
ATOM 1288 O O . THR A 1 169 ? -1.396 -8.404 -6.693 1.00 97.69 169 THR A O 1
ATOM 1291 N N . SER A 1 170 ? -1.887 -6.215 -6.527 1.00 98.31 170 SER A N 1
ATOM 1292 C CA . SER A 1 170 ? -2.690 -6.317 -5.313 1.00 98.31 170 SER A CA 1
ATOM 1293 C C . SER A 1 170 ? -3.700 -5.176 -5.244 1.00 98.31 170 SER A C 1
ATOM 1295 O O . SER A 1 170 ? -3.411 -4.048 -5.648 1.00 98.31 170 SER A O 1
ATOM 1297 N N . ARG A 1 171 ? -4.886 -5.479 -4.718 1.00 98.44 171 ARG A N 1
ATOM 1298 C CA . ARG A 1 171 ? -5.943 -4.512 -4.432 1.00 98.44 171 ARG A CA 1
ATOM 1299 C C . ARG A 1 171 ? -6.277 -4.589 -2.954 1.00 98.44 171 ARG A C 1
ATOM 1301 O O . ARG A 1 171 ? -6.721 -5.633 -2.475 1.00 98.44 171 ARG A O 1
ATOM 1308 N N . VAL A 1 172 ? -6.074 -3.488 -2.243 1.00 98.38 172 VAL A N 1
ATOM 1309 C CA . VAL A 1 172 ? -6.288 -3.418 -0.796 1.00 98.38 172 VAL A CA 1
ATOM 1310 C C . VAL A 1 172 ? -7.324 -2.357 -0.471 1.00 98.38 172 VAL A C 1
ATOM 1312 O O . VAL A 1 172 ? -7.185 -1.206 -0.872 1.00 98.38 172 VAL A O 1
ATOM 1315 N N . TYR A 1 173 ? -8.327 -2.737 0.307 1.00 98.25 173 TYR A N 1
ATOM 1316 C CA . TYR A 1 173 ? -9.317 -1.843 0.889 1.00 98.25 173 TYR A CA 1
ATOM 1317 C C . TYR A 1 173 ? -8.948 -1.572 2.345 1.00 98.25 173 TYR A C 1
ATOM 1319 O O . TYR A 1 173 ? -8.870 -2.496 3.152 1.00 98.25 173 TYR A O 1
ATOM 1327 N N . LEU A 1 174 ? -8.699 -0.315 2.692 1.00 97.31 174 LEU A N 1
ATOM 1328 C CA . LEU A 1 174 ? -8.412 0.121 4.055 1.00 97.31 174 LEU A CA 1
ATOM 1329 C C . LEU A 1 174 ? -9.594 0.922 4.582 1.00 97.31 174 LEU A C 1
ATOM 1331 O O . LEU A 1 174 ? -10.018 1.887 3.948 1.00 97.31 174 LEU A O 1
ATOM 1335 N N . ALA A 1 175 ? -10.095 0.570 5.762 1.00 94.25 175 ALA A N 1
ATOM 1336 C CA . ALA A 1 175 ? -11.175 1.340 6.364 1.00 94.25 175 ALA A CA 1
ATOM 1337 C C . ALA A 1 175 ? -10.726 2.786 6.658 1.00 94.25 175 ALA A C 1
ATOM 1339 O O . ALA A 1 175 ? -9.637 3.024 7.193 1.00 94.25 175 ALA A O 1
ATOM 1340 N N . ALA A 1 176 ? -11.586 3.754 6.327 1.00 95.06 176 ALA A N 1
ATOM 1341 C CA . ALA A 1 176 ? -11.300 5.184 6.439 1.00 95.06 176 ALA A CA 1
ATOM 1342 C C . ALA A 1 176 ? -10.797 5.621 7.830 1.00 95.06 176 ALA A C 1
ATOM 1344 O O . ALA A 1 176 ? -9.920 6.479 7.871 1.00 95.06 176 ALA A O 1
ATOM 1345 N N . PRO A 1 177 ? -11.231 5.025 8.963 1.00 93.94 177 PRO A N 1
ATOM 1346 C CA . PRO A 1 177 ? -10.710 5.417 10.270 1.00 93.94 177 PRO A CA 1
ATOM 1347 C C . PRO A 1 177 ? -9.203 5.200 10.493 1.00 93.94 177 PRO A C 1
ATOM 1349 O O . PRO A 1 177 ? -8.619 5.792 11.400 1.00 93.94 177 PRO A O 1
ATOM 1352 N N . HIS A 1 178 ? -8.567 4.348 9.685 1.00 93.31 178 HIS A N 1
ATOM 1353 C CA . HIS A 1 178 ? -7.160 3.965 9.847 1.00 93.31 178 HIS A CA 1
ATOM 1354 C C . HIS A 1 178 ? -6.219 4.631 8.838 1.00 93.31 178 HIS A C 1
ATOM 1356 O O . HIS A 1 178 ? -4.998 4.562 8.979 1.00 93.31 178 HIS A O 1
ATOM 1362 N N . VAL A 1 179 ? -6.757 5.295 7.812 1.00 95.69 179 VAL A N 1
ATOM 1363 C CA . VAL A 1 179 ? -5.948 5.832 6.708 1.00 95.69 179 VAL A CA 1
ATOM 1364 C C . VAL A 1 179 ? -4.953 6.898 7.170 1.00 95.69 179 VAL A C 1
ATOM 1366 O O . VAL A 1 179 ? -3.822 6.932 6.689 1.00 95.69 179 VAL A O 1
ATOM 1369 N N . SER A 1 180 ? -5.343 7.746 8.129 1.00 94.94 180 SER A N 1
ATOM 1370 C CA . SER A 1 180 ? -4.465 8.798 8.648 1.00 94.94 180 SER A CA 1
ATOM 1371 C C . SER A 1 180 ? -3.286 8.218 9.421 1.00 94.94 180 SER A C 1
ATOM 1373 O O . SER A 1 180 ? -2.179 8.719 9.292 1.00 94.94 180 SER A O 1
ATOM 1375 N N . GLU A 1 181 ? -3.490 7.135 10.173 1.00 92.19 181 GLU A N 1
ATOM 1376 C CA . GLU A 1 181 ? -2.410 6.472 10.906 1.00 92.19 181 GLU A CA 1
ATOM 1377 C C . GLU A 1 181 ? -1.400 5.827 9.951 1.00 92.19 181 GLU A C 1
ATOM 1379 O O . GLU A 1 181 ? -0.188 5.981 10.124 1.00 92.19 181 GLU A O 1
ATOM 1384 N N . VAL A 1 182 ? -1.896 5.159 8.904 1.00 94.19 182 VAL A N 1
ATOM 1385 C CA . VAL A 1 182 ? -1.047 4.576 7.857 1.00 94.19 182 VAL A CA 1
ATOM 1386 C C . VAL A 1 182 ? -0.253 5.665 7.136 1.00 94.19 182 VAL A C 1
ATOM 1388 O O . VAL A 1 182 ? 0.954 5.513 6.947 1.00 94.19 182 VAL A O 1
ATOM 1391 N N . PHE A 1 183 ? -0.896 6.781 6.786 1.00 96.31 183 PHE A N 1
ATOM 1392 C CA . PHE A 1 183 ? -0.227 7.938 6.192 1.00 96.31 183 PHE A CA 1
ATOM 1393 C C . PHE A 1 183 ? 0.868 8.502 7.108 1.00 96.31 183 PHE A C 1
ATOM 1395 O O . PHE A 1 183 ? 2.019 8.619 6.685 1.00 96.31 183 PHE A O 1
ATOM 1402 N N . ASP A 1 184 ? 0.542 8.762 8.377 1.00 94.38 184 ASP A N 1
ATOM 1403 C CA . ASP A 1 184 ? 1.486 9.293 9.361 1.00 94.38 184 ASP A CA 1
ATOM 1404 C C . ASP A 1 184 ? 2.680 8.329 9.544 1.00 94.38 184 ASP A C 1
ATOM 1406 O O . ASP A 1 184 ? 3.830 8.761 9.676 1.00 94.38 184 ASP A O 1
ATOM 1410 N N . SER A 1 185 ? 2.438 7.011 9.523 1.00 92.81 185 SER A N 1
ATOM 1411 C CA . SER A 1 185 ? 3.501 6.003 9.596 1.00 92.81 185 SER A CA 1
ATOM 1412 C C . SER A 1 185 ? 4.391 5.989 8.354 1.00 92.81 185 SER A C 1
ATOM 1414 O O . SER A 1 185 ? 5.614 5.956 8.493 1.00 92.81 185 SER A O 1
ATOM 1416 N N . LEU A 1 186 ? 3.811 6.033 7.151 1.00 94.69 186 LEU A N 1
ATOM 1417 C CA . LEU A 1 186 ? 4.568 6.105 5.897 1.00 94.69 186 LEU A CA 1
ATOM 1418 C C . LEU A 1 186 ? 5.444 7.361 5.853 1.00 94.69 186 LEU A C 1
ATOM 1420 O O . LEU A 1 186 ? 6.622 7.279 5.499 1.00 94.69 186 LEU A O 1
ATOM 1424 N N . GLN A 1 187 ? 4.893 8.505 6.262 1.00 96.00 187 GLN A N 1
ATOM 1425 C CA . GLN A 1 187 ? 5.611 9.775 6.292 1.00 96.00 187 GLN A CA 1
ATOM 1426 C C . GLN A 1 187 ? 6.808 9.725 7.251 1.00 96.00 187 GLN A C 1
ATOM 1428 O O . GLN A 1 187 ? 7.912 10.124 6.872 1.00 96.00 187 GLN A O 1
ATOM 1433 N N . ARG A 1 188 ? 6.630 9.180 8.464 1.00 94.19 188 ARG A N 1
ATOM 1434 C CA . ARG A 1 188 ? 7.737 9.000 9.422 1.00 94.19 188 ARG A CA 1
ATOM 1435 C C . ARG A 1 188 ? 8.827 8.079 8.877 1.00 94.19 188 ARG A C 1
ATOM 1437 O O . ARG A 1 188 ? 10.003 8.425 8.965 1.00 94.19 188 ARG A O 1
ATOM 1444 N N . CYS A 1 189 ? 8.457 6.935 8.301 1.00 92.31 189 CYS A N 1
ATOM 1445 C CA . CYS A 1 189 ? 9.429 5.999 7.730 1.00 92.31 189 CYS A CA 1
ATOM 1446 C C . CYS A 1 189 ? 10.200 6.622 6.556 1.00 92.31 189 CYS A C 1
ATOM 1448 O O . CYS A 1 189 ? 11.413 6.433 6.443 1.00 92.31 189 CYS A O 1
ATOM 1450 N N . LEU A 1 190 ? 9.525 7.398 5.704 1.00 94.75 190 LEU A N 1
ATOM 1451 C CA . LEU A 1 190 ? 10.160 8.100 4.591 1.00 94.75 190 LEU A CA 1
ATOM 1452 C C . LEU A 1 190 ? 11.154 9.168 5.072 1.00 94.75 190 LEU A C 1
ATOM 1454 O O . LEU A 1 190 ? 12.247 9.288 4.518 1.00 94.75 190 LEU A O 1
ATOM 1458 N N . GLU A 1 191 ? 10.802 9.925 6.107 1.00 94.69 191 GLU A N 1
ATOM 1459 C CA . GLU A 1 191 ? 11.687 10.939 6.683 1.00 94.69 191 GLU A CA 1
ATOM 1460 C C . GLU A 1 191 ? 12.941 10.307 7.306 1.00 94.69 191 GLU A C 1
ATOM 1462 O O . GLU A 1 191 ? 14.066 10.714 7.013 1.00 94.69 191 GLU A O 1
ATOM 1467 N N . GLN A 1 192 ? 12.771 9.230 8.077 1.00 92.06 192 GLN A N 1
ATOM 1468 C CA . GLN A 1 192 ? 13.893 8.463 8.627 1.00 92.06 192 GLN A CA 1
ATOM 1469 C C . GLN A 1 192 ? 14.813 7.911 7.529 1.00 92.06 192 GLN A C 1
ATOM 1471 O O . GLN A 1 192 ? 16.039 7.951 7.660 1.00 92.06 192 GLN A O 1
ATOM 1476 N N . TYR A 1 193 ? 14.238 7.422 6.428 1.00 92.31 193 TYR A N 1
ATOM 1477 C CA . TYR A 1 193 ? 15.006 6.956 5.277 1.00 92.31 193 TYR A CA 1
ATOM 1478 C C . TYR A 1 193 ? 15.844 8.079 4.650 1.00 92.31 193 TYR A C 1
ATOM 1480 O O . TYR A 1 193 ? 17.039 7.896 4.403 1.00 92.31 193 TYR A O 1
ATOM 1488 N N . ARG A 1 194 ? 15.255 9.266 4.454 1.00 92.50 194 ARG A N 1
ATOM 1489 C CA . ARG A 1 194 ? 15.963 10.444 3.922 1.00 92.50 194 ARG A CA 1
ATOM 1490 C C . ARG A 1 194 ? 17.129 10.867 4.813 1.00 92.50 194 ARG A C 1
ATOM 1492 O O . ARG A 1 194 ? 18.213 11.142 4.303 1.00 92.50 194 ARG A O 1
ATOM 1499 N N . GLN A 1 195 ? 16.940 10.865 6.130 1.00 92.31 195 GLN A N 1
ATOM 1500 C CA . GLN A 1 195 ? 17.998 11.214 7.082 1.00 92.31 195 GLN A CA 1
ATOM 150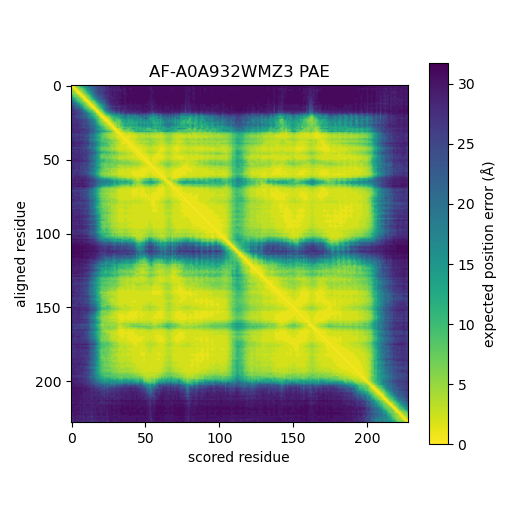1 C C . GLN A 1 195 ? 19.178 10.238 7.010 1.00 92.31 195 GLN A C 1
ATOM 1503 O O . GLN A 1 195 ? 20.330 10.672 6.951 1.00 92.31 195 GLN A O 1
ATOM 1508 N N . LYS A 1 196 ? 18.905 8.928 6.929 1.00 89.44 196 LYS A N 1
ATOM 1509 C CA . LYS A 1 196 ? 19.949 7.905 6.746 1.00 89.44 196 LYS A CA 1
ATOM 1510 C C . LYS A 1 196 ? 20.721 8.098 5.440 1.00 89.44 196 LYS A C 1
ATOM 1512 O O . LYS A 1 196 ? 21.945 7.986 5.441 1.00 89.44 196 LYS A O 1
ATOM 1517 N N . LEU A 1 197 ? 20.034 8.431 4.343 1.00 87.62 197 LEU A N 1
ATOM 1518 C CA . LEU A 1 197 ? 20.691 8.719 3.064 1.00 87.62 197 LEU A CA 1
ATOM 1519 C C . LEU A 1 197 ? 21.665 9.898 3.180 1.00 87.62 197 LEU A C 1
ATOM 1521 O O . LEU A 1 197 ? 22.807 9.792 2.732 1.00 87.62 197 LEU A O 1
ATOM 1525 N N . ILE A 1 198 ? 21.252 10.992 3.825 1.00 87.81 198 ILE A N 1
ATOM 1526 C CA . ILE A 1 198 ? 22.108 12.171 4.029 1.00 87.81 198 ILE A CA 1
ATOM 1527 C C . ILE A 1 198 ? 23.337 11.807 4.870 1.00 87.81 198 ILE A C 1
ATOM 1529 O O . ILE A 1 198 ? 24.459 12.115 4.473 1.00 87.81 198 ILE A O 1
ATOM 1533 N N . GLN A 1 199 ? 23.141 1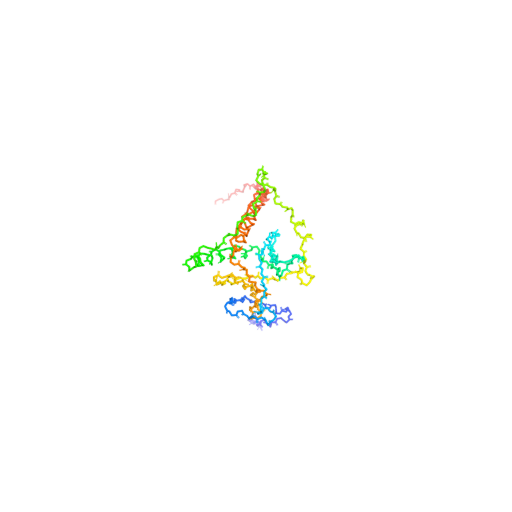1.102 5.988 1.00 87.38 199 GLN A N 1
ATOM 1534 C CA . GLN A 1 199 ? 24.237 10.662 6.859 1.00 87.38 199 GLN A CA 1
ATOM 1535 C C . GLN A 1 199 ? 25.234 9.765 6.116 1.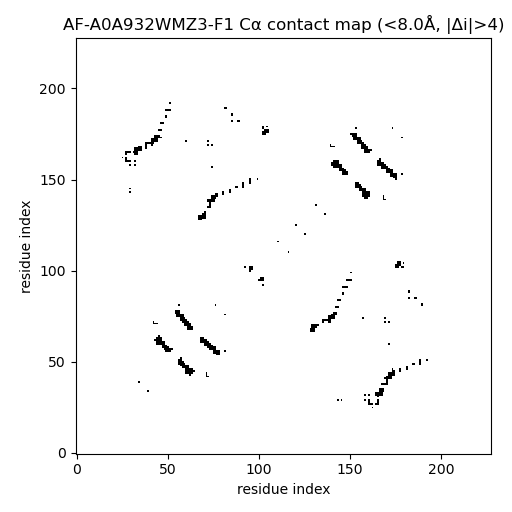00 87.38 199 GLN A C 1
ATOM 1537 O O . GLN A 1 199 ? 26.441 9.974 6.218 1.00 87.38 199 GLN A O 1
ATOM 1542 N N . SER A 1 200 ? 24.737 8.815 5.317 1.00 82.88 200 SER A N 1
ATOM 1543 C CA . SER A 1 200 ? 25.591 7.913 4.537 1.00 82.88 200 SER A CA 1
ATOM 1544 C C . SER A 1 200 ? 26.404 8.639 3.459 1.00 82.88 200 SER A C 1
ATOM 1546 O O . SER A 1 200 ? 27.550 8.274 3.211 1.00 82.88 200 SER A O 1
ATOM 1548 N N . ARG A 1 201 ? 25.858 9.707 2.858 1.00 77.94 201 ARG A N 1
ATOM 1549 C CA . ARG A 1 201 ? 26.563 10.507 1.846 1.00 77.94 201 ARG A CA 1
ATOM 1550 C C . ARG A 1 201 ? 27.627 11.423 2.454 1.00 77.94 201 ARG A C 1
ATOM 1552 O O . ARG A 1 201 ? 28.663 11.630 1.833 1.00 77.94 201 ARG A O 1
ATOM 1559 N N . SER A 1 202 ? 27.393 11.944 3.657 1.00 74.44 202 SER A N 1
ATOM 1560 C CA . SER A 1 202 ? 28.351 12.800 4.376 1.00 74.44 202 SER A CA 1
ATOM 1561 C C . SER A 1 202 ? 29.531 12.033 4.989 1.00 74.44 202 SER A C 1
ATOM 1563 O O . SER A 1 202 ? 30.506 12.654 5.393 1.00 74.44 202 SER A O 1
ATOM 1565 N N . ALA A 1 203 ? 29.455 10.701 5.068 1.00 69.56 203 ALA A N 1
ATOM 1566 C CA . ALA A 1 203 ? 30.497 9.843 5.636 1.00 69.56 203 ALA A CA 1
ATOM 1567 C C . ALA A 1 203 ? 31.549 9.359 4.613 1.00 69.56 203 ALA A C 1
ATOM 1569 O O . ALA A 1 203 ? 32.446 8.601 4.982 1.00 69.56 203 ALA A O 1
ATOM 1570 N N . LEU A 1 204 ? 31.462 9.768 3.339 1.00 61.22 204 LEU A N 1
ATOM 1571 C CA . LEU A 1 204 ? 32.491 9.470 2.338 1.00 61.22 204 LEU A CA 1
ATOM 1572 C C . LEU A 1 204 ? 33.740 10.333 2.614 1.00 61.22 204 LEU A C 1
ATOM 1574 O O . LEU A 1 204 ? 33.631 11.561 2.565 1.00 61.22 204 LEU A O 1
ATOM 1578 N N . PRO A 1 205 ? 34.917 9.741 2.904 1.00 68.00 205 PRO A N 1
ATOM 1579 C CA . PRO A 1 205 ? 36.148 10.512 3.049 1.00 68.00 205 PRO A CA 1
ATOM 1580 C C . PRO A 1 205 ? 36.487 11.225 1.727 1.00 68.00 205 PRO A C 1
ATOM 1582 O O . PRO A 1 205 ? 36.170 10.691 0.657 1.00 68.00 205 PRO A O 1
ATOM 1585 N N . PRO A 1 206 ? 37.123 12.414 1.768 1.00 66.88 206 PRO A N 1
ATOM 1586 C CA . PRO A 1 206 ? 37.579 13.088 0.558 1.00 66.88 206 PRO A CA 1
ATOM 1587 C C . PRO A 1 206 ? 38.478 12.131 -0.228 1.00 66.88 206 PRO A C 1
ATOM 1589 O O . PRO A 1 206 ? 39.445 11.594 0.316 1.00 66.88 206 PRO A O 1
ATOM 1592 N N . GLN A 1 207 ? 38.126 11.870 -1.490 1.00 65.06 207 GLN A N 1
ATOM 1593 C CA . GLN A 1 207 ? 38.995 11.085 -2.359 1.00 65.06 207 GLN A CA 1
ATOM 1594 C C . GLN A 1 207 ? 40.319 11.842 -2.511 1.00 65.06 207 GLN A C 1
ATOM 1596 O O . GLN A 1 207 ? 40.276 13.046 -2.776 1.00 65.06 207 GLN A O 1
ATOM 1601 N N . PRO A 1 208 ? 41.479 11.188 -2.326 1.00 64.69 208 PRO A N 1
ATOM 1602 C CA . PRO A 1 208 ? 42.751 11.825 -2.622 1.00 64.69 208 PRO A CA 1
ATOM 1603 C C . PRO A 1 208 ? 42.737 12.251 -4.092 1.00 64.69 208 PRO A C 1
ATOM 1605 O O . PRO A 1 208 ? 42.440 11.438 -4.969 1.00 64.69 208 PRO A O 1
ATOM 1608 N N . GLU A 1 209 ? 42.993 13.537 -4.344 1.00 67.06 209 GLU A N 1
ATOM 1609 C CA . GLU A 1 209 ? 43.111 14.071 -5.699 1.00 67.06 209 GLU A CA 1
ATOM 1610 C C . GLU A 1 209 ? 44.109 13.211 -6.491 1.00 67.06 209 GLU A C 1
ATOM 1612 O O . GLU A 1 209 ? 45.166 12.861 -5.951 1.00 67.06 209 GLU A O 1
ATOM 1617 N N . PRO A 1 210 ? 43.809 12.838 -7.749 1.00 65.44 210 PRO A N 1
ATOM 1618 C CA . PRO A 1 210 ? 44.775 12.132 -8.573 1.00 65.44 210 PRO A CA 1
ATOM 1619 C C . PRO A 1 210 ? 46.004 13.030 -8.757 1.00 65.44 210 PRO A C 1
ATOM 1621 O O . PRO A 1 210 ? 45.956 14.029 -9.473 1.00 65.44 210 PRO A O 1
ATOM 1624 N N . GLN A 1 211 ? 47.106 12.684 -8.084 1.00 59.03 211 GLN A N 1
ATOM 1625 C CA . GLN A 1 211 ? 48.407 13.303 -8.309 1.00 59.03 211 GLN A CA 1
ATOM 1626 C C . GLN A 1 211 ? 48.779 13.086 -9.774 1.00 59.03 211 GLN A C 1
ATOM 1628 O O . GLN A 1 211 ? 48.981 11.956 -10.214 1.00 59.03 211 GLN A O 1
ATOM 1633 N N . ASN A 1 212 ? 48.818 14.179 -10.530 1.00 60.59 212 ASN A N 1
ATOM 1634 C CA . ASN A 1 212 ? 49.175 14.191 -11.940 1.00 60.59 212 ASN A CA 1
ATOM 1635 C C . ASN A 1 212 ? 50.675 13.833 -12.064 1.00 60.59 212 ASN A C 1
ATOM 1637 O O . ASN A 1 212 ? 51.499 14.641 -11.635 1.00 60.59 212 ASN A O 1
ATOM 1641 N N . PRO A 1 213 ? 51.081 12.672 -12.621 1.00 58.44 213 PRO A N 1
ATOM 1642 C CA . PRO A 1 213 ? 52.484 12.234 -12.572 1.00 58.44 213 PRO A CA 1
ATOM 1643 C C . PRO A 1 213 ? 53.425 12.934 -13.568 1.00 58.44 213 PRO A C 1
ATOM 1645 O O . PRO A 1 213 ? 54.574 12.529 -13.697 1.00 58.44 213 PRO A O 1
ATOM 1648 N N . HIS A 1 214 ? 52.974 13.958 -14.296 1.00 59.03 214 HIS A N 1
ATOM 1649 C CA . HIS A 1 214 ? 53.733 14.566 -15.398 1.00 59.03 214 HIS A CA 1
ATOM 1650 C C . HIS A 1 214 ? 54.090 16.035 -15.147 1.00 59.03 214 HIS A C 1
ATOM 1652 O O . HIS A 1 214 ? 53.863 16.888 -16.001 1.00 59.03 214 HIS A O 1
ATOM 1658 N N . ALA A 1 215 ? 54.640 16.342 -13.972 1.00 54.66 215 ALA A N 1
ATOM 1659 C CA . ALA A 1 215 ? 55.142 17.679 -13.650 1.00 54.66 215 ALA A CA 1
ATOM 1660 C C . ALA A 1 215 ? 56.649 17.706 -13.342 1.00 54.66 215 ALA A C 1
ATOM 1662 O O . ALA A 1 215 ? 57.084 18.589 -12.621 1.00 54.66 215 ALA A O 1
ATOM 1663 N N . ASP A 1 216 ? 57.439 16.774 -13.888 1.00 54.97 216 ASP A N 1
ATOM 1664 C CA . ASP A 1 216 ? 58.905 16.819 -13.788 1.00 54.97 216 ASP A CA 1
ATOM 1665 C C . ASP A 1 216 ? 59.584 16.191 -15.020 1.00 54.97 216 ASP A C 1
ATOM 1667 O O . ASP A 1 216 ? 60.194 15.131 -14.960 1.00 54.97 216 ASP A O 1
ATOM 1671 N N . GLU A 1 217 ? 59.510 16.874 -16.162 1.00 50.88 217 GLU A N 1
ATOM 1672 C CA . GLU A 1 217 ? 60.538 16.773 -17.209 1.00 50.88 217 GLU A CA 1
ATOM 1673 C C . GLU A 1 217 ? 60.839 18.179 -17.734 1.00 50.88 217 GLU A C 1
ATOM 1675 O O . GLU A 1 217 ? 60.436 18.579 -18.821 1.00 50.88 217 GLU A O 1
ATOM 1680 N N . ASN A 1 218 ? 61.545 18.968 -16.924 1.00 51.75 218 ASN A N 1
ATOM 1681 C CA . ASN A 1 218 ? 62.253 20.144 -17.417 1.00 51.75 218 ASN A CA 1
ATOM 1682 C C . ASN A 1 218 ? 63.723 20.031 -16.997 1.00 51.75 218 ASN A C 1
ATOM 1684 O O . ASN A 1 218 ? 64.178 20.643 -16.032 1.00 51.75 218 ASN A O 1
ATOM 1688 N N . HIS A 1 219 ? 64.460 19.177 -17.712 1.00 49.38 219 HIS A N 1
ATOM 1689 C CA . HIS A 1 219 ? 65.908 19.043 -17.590 1.00 49.38 219 HIS A CA 1
ATOM 1690 C C . HIS A 1 219 ? 66.583 19.504 -18.891 1.00 49.38 219 HIS A C 1
ATOM 1692 O O . HIS A 1 219 ? 66.675 18.775 -19.869 1.00 49.38 219 HIS A O 1
ATOM 1698 N N . ASN A 1 220 ? 67.022 20.763 -18.866 1.00 47.53 220 ASN A N 1
ATOM 1699 C CA . ASN A 1 220 ? 68.327 21.239 -19.330 1.00 47.53 220 ASN A CA 1
ATOM 1700 C C . ASN A 1 220 ? 68.877 20.667 -20.664 1.00 47.53 220 ASN A C 1
ATOM 1702 O O . ASN A 1 220 ? 69.589 19.664 -20.674 1.00 47.53 220 ASN A O 1
ATOM 1706 N N . GLY A 1 221 ? 68.644 21.372 -21.778 1.00 43.78 221 GLY A N 1
ATOM 1707 C CA . GLY A 1 221 ? 69.396 21.211 -23.034 1.00 43.78 221 GLY A CA 1
ATOM 1708 C C . GLY A 1 221 ? 70.356 22.394 -23.260 1.00 43.78 221 GLY A C 1
ATOM 1709 O O . GLY A 1 221 ? 69.983 23.525 -22.942 1.00 43.78 221 GLY A O 1
ATOM 1710 N N . PRO A 1 222 ? 71.587 22.187 -23.772 1.00 51.59 222 PRO A N 1
ATOM 1711 C CA . PRO A 1 222 ? 72.573 23.254 -23.905 1.00 51.59 222 PRO A CA 1
ATOM 1712 C C . PRO A 1 222 ? 72.231 24.209 -25.058 1.00 51.59 222 PRO A C 1
ATOM 1714 O O . PRO A 1 222 ? 71.691 23.809 -26.088 1.00 51.59 222 PRO A O 1
ATOM 1717 N N . ALA A 1 223 ? 72.586 25.482 -24.874 1.00 54.09 223 ALA A N 1
ATOM 1718 C CA . ALA A 1 223 ? 72.441 26.542 -25.862 1.00 54.09 223 ALA A CA 1
ATOM 1719 C C . ALA A 1 223 ? 73.264 26.253 -27.131 1.00 54.09 223 ALA A C 1
ATOM 1721 O O . ALA A 1 223 ? 74.474 26.033 -27.063 1.00 54.09 223 ALA A O 1
ATOM 1722 N N . VAL A 1 224 ? 72.605 26.303 -28.289 1.00 59.19 224 VAL A N 1
ATOM 1723 C CA . VAL A 1 224 ? 73.239 26.278 -29.613 1.00 59.19 224 VAL A CA 1
ATOM 1724 C C . VAL A 1 224 ? 73.445 27.730 -30.068 1.00 59.19 224 VAL A C 1
ATOM 1726 O O . VAL A 1 224 ? 72.469 28.483 -30.079 1.00 59.19 224 VAL A O 1
ATOM 1729 N N . PRO A 1 225 ? 74.664 28.167 -30.437 1.00 59.59 225 PRO A N 1
ATOM 1730 C CA . PRO A 1 225 ? 74.870 29.480 -31.038 1.00 59.59 225 PRO A CA 1
ATOM 1731 C C . PRO A 1 225 ? 74.507 29.425 -32.532 1.00 59.59 225 PRO A C 1
ATOM 1733 O O . PRO A 1 225 ? 74.900 28.497 -33.238 1.00 59.59 225 PRO A O 1
ATOM 1736 N N . GLY A 1 226 ? 73.734 30.402 -33.010 1.00 54.78 226 GLY A N 1
ATOM 1737 C CA . GLY A 1 226 ? 73.392 30.539 -34.431 1.00 54.78 226 GLY A CA 1
ATOM 1738 C C . GLY A 1 226 ? 74.533 31.158 -35.253 1.00 54.78 226 GLY A C 1
ATOM 1739 O O . GLY A 1 226 ? 75.306 31.938 -34.690 1.00 54.78 226 GLY A O 1
ATOM 1740 N N . PRO A 1 227 ? 74.657 30.842 -36.557 1.00 63.09 227 PRO A N 1
ATOM 1741 C CA . PRO A 1 227 ? 75.559 31.550 -37.455 1.00 63.09 227 PRO A CA 1
ATOM 1742 C C . PRO A 1 227 ? 74.851 32.704 -38.194 1.00 63.09 227 PRO A C 1
ATOM 1744 O O . PRO A 1 227 ? 73.708 32.553 -38.617 1.00 63.09 227 PRO A O 1
ATOM 1747 N N . GLU A 1 228 ? 75.609 33.803 -38.298 1.00 44.66 228 GLU A N 1
ATOM 1748 C CA . GLU A 1 228 ? 75.629 34.929 -39.265 1.00 44.66 228 GLU A CA 1
ATOM 1749 C C . GLU A 1 228 ? 74.327 35.619 -39.713 1.00 44.66 228 GLU A C 1
ATOM 1751 O O . GLU A 1 228 ? 73.523 35.032 -40.468 1.00 44.66 228 GLU A O 1
#